Protein AF-A0A5J6Q5U4-F1 (afdb_monomer_lite)

Foldseek 3Di:
DDDPPDPPVDPDDDDDDDCLDQLVQPLDPPADQFDKRKGEDPFFDADPCLVVVQVVLVVVDVAKEAQAWFFFDDDPLDTDQPVPTHQAADASDWALRTFHDRHRMIIDGNNLFAPCLNVSVLCCVLQSHCNSVSRSVRSLVVVGTYGHHDRGPVPGTDGHDDCVPDCDCCNPAVVVRNVVSSQVSVQVVCCVPPVDGSSRSRVD

Radius of gyration: 17.23 Å; chains: 1; bounding box: 42×57×42 Å

pLDDT: mean 87.23, std 14.87, range [32.75, 98.56]

Structure (mmCIF, N/CA/C/O backbone):
data_AF-A0A5J6Q5U4-F1
#
_entry.id   AF-A0A5J6Q5U4-F1
#
loop_
_atom_site.group_PDB
_atom_site.id
_atom_site.type_symbol
_atom_site.label_atom_id
_atom_site.label_alt_id
_atom_site.label_comp_id
_atom_site.label_asym_id
_atom_site.label_entity_id
_atom_site.label_seq_id
_atom_site.pdbx_PDB_ins_code
_atom_site.Cartn_x
_atom_site.Cartn_y
_atom_site.Cartn_z
_atom_site.occupancy
_atom_site.B_iso_or_equiv
_atom_site.auth_seq_id
_atom_site.auth_comp_id
_atom_site.auth_asym_id
_atom_site.auth_atom_id
_atom_site.pdbx_PDB_model_num
ATOM 1 N N . MET A 1 1 ? -11.361 34.078 -25.922 1.00 39.00 1 MET A N 1
ATOM 2 C CA . MET A 1 1 ? -10.947 32.884 -25.158 1.00 39.00 1 MET A CA 1
ATOM 3 C C . MET A 1 1 ? -10.861 33.312 -23.710 1.00 39.00 1 MET A C 1
ATOM 5 O O . MET A 1 1 ? -9.872 33.913 -23.319 1.00 39.00 1 MET A O 1
ATOM 9 N N . GLU A 1 2 ? -11.952 33.141 -22.972 1.00 32.75 2 GLU A N 1
ATOM 10 C CA . GLU A 1 2 ? -12.006 33.478 -21.551 1.00 32.75 2 GLU A CA 1
ATOM 11 C C . GLU A 1 2 ? -11.199 32.443 -20.769 1.00 32.75 2 GLU A C 1
ATOM 13 O O . GLU A 1 2 ? -11.500 31.250 -20.792 1.00 32.75 2 GLU A O 1
ATOM 18 N N . SER A 1 3 ? -10.138 32.900 -20.107 1.00 41.28 3 SER A N 1
ATOM 19 C CA . SER A 1 3 ? -9.459 32.114 -19.088 1.00 41.28 3 SER A CA 1
ATOM 20 C C . SER A 1 3 ? -10.360 32.072 -17.859 1.00 41.28 3 SER A C 1
ATOM 22 O O . SER A 1 3 ? -10.465 33.059 -17.132 1.00 41.28 3 SER A O 1
ATOM 24 N N . SER A 1 4 ? -11.021 30.944 -17.614 1.00 41.00 4 SER A N 1
ATOM 25 C CA . SER A 1 4 ? -11.689 30.723 -16.336 1.00 41.00 4 SER A CA 1
ATOM 26 C C . SER A 1 4 ? -10.618 30.534 -15.257 1.00 41.00 4 SER A C 1
ATOM 28 O O . SER A 1 4 ? -10.026 29.456 -15.144 1.00 41.00 4 SER A O 1
ATOM 30 N N . SER A 1 5 ? -10.349 31.576 -14.471 1.00 43.19 5 SER A N 1
ATOM 31 C CA . SER A 1 5 ? -9.696 31.424 -13.175 1.00 43.19 5 SER A CA 1
ATOM 32 C C . SER A 1 5 ? -10.647 30.631 -12.284 1.00 43.19 5 SER A C 1
ATOM 34 O O . SER A 1 5 ? -11.693 31.133 -11.874 1.00 43.19 5 SER A O 1
ATOM 36 N N . ARG A 1 6 ? -10.332 29.361 -12.035 1.00 44.97 6 ARG A N 1
ATOM 37 C CA . ARG A 1 6 ? -11.017 28.608 -10.987 1.00 44.97 6 ARG A CA 1
ATOM 38 C C . ARG A 1 6 ? -10.475 29.116 -9.654 1.00 44.97 6 ARG A C 1
ATOM 40 O O . ARG A 1 6 ? -9.331 28.827 -9.314 1.00 44.97 6 ARG A O 1
ATOM 47 N N . ASP A 1 7 ? -11.282 29.910 -8.959 1.00 42.31 7 ASP A N 1
ATOM 48 C CA . ASP A 1 7 ? -11.074 30.245 -7.552 1.00 42.31 7 ASP A CA 1
ATOM 49 C C . ASP A 1 7 ? -11.136 28.944 -6.746 1.00 42.31 7 ASP A C 1
ATOM 51 O O . ASP A 1 7 ? -12.208 28.395 -6.497 1.00 42.31 7 ASP A O 1
ATOM 55 N N . TYR A 1 8 ? -9.971 28.417 -6.376 1.00 55.38 8 TYR A N 1
ATOM 56 C CA . TYR A 1 8 ? -9.857 27.386 -5.353 1.00 55.38 8 TYR A CA 1
ATOM 57 C C . TYR A 1 8 ? -9.452 28.100 -4.059 1.00 55.38 8 TYR A C 1
ATOM 59 O O . TYR A 1 8 ? -8.281 28.456 -3.921 1.00 55.38 8 TYR A O 1
ATOM 67 N N . PRO A 1 9 ? -10.378 28.352 -3.115 1.00 53.97 9 PRO A N 1
ATOM 68 C CA . PRO A 1 9 ? -10.112 29.179 -1.933 1.00 53.97 9 PRO A CA 1
ATOM 69 C C . PRO A 1 9 ? -9.084 28.604 -0.938 1.00 53.97 9 PRO A C 1
ATOM 71 O O . PRO A 1 9 ? -8.805 29.242 0.071 1.00 53.97 9 PRO A O 1
ATOM 74 N N . PHE A 1 10 ? -8.458 27.459 -1.231 1.00 56.78 10 PHE A N 1
ATOM 75 C CA . PHE A 1 10 ? -7.320 26.913 -0.489 1.00 56.78 10 PHE A CA 1
ATOM 76 C C . PHE A 1 10 ? -6.388 26.180 -1.464 1.00 56.78 10 PHE A C 1
ATOM 78 O O . PHE A 1 10 ? -6.649 25.038 -1.828 1.00 56.78 10 PHE A O 1
ATOM 85 N N . THR A 1 11 ? -5.319 26.818 -1.948 1.00 72.38 11 THR A N 1
ATOM 86 C CA . THR A 1 11 ? -4.413 26.167 -2.920 1.00 72.38 11 THR A CA 1
ATOM 87 C C . THR A 1 11 ? -3.277 25.388 -2.266 1.00 72.38 11 THR A C 1
ATOM 89 O O . THR A 1 11 ? -2.677 24.535 -2.916 1.00 72.38 11 THR A O 1
ATOM 92 N N . PHE A 1 12 ? -2.979 25.653 -0.992 1.00 78.50 12 PHE A N 1
ATOM 93 C CA . PHE A 1 12 ? -1.910 24.983 -0.263 1.00 78.50 12 PHE A CA 1
ATOM 94 C C . PHE A 1 12 ? -2.046 25.217 1.245 1.00 78.50 12 PHE A C 1
ATOM 96 O O . PHE A 1 12 ? -2.139 26.360 1.691 1.00 78.50 12 PHE A O 1
ATOM 103 N N . GLN A 1 13 ? -2.020 24.142 2.030 1.00 82.94 13 GLN A N 1
ATOM 104 C CA . GLN A 1 13 ? -1.980 24.194 3.490 1.00 82.94 13 GLN A CA 1
ATOM 105 C C . GLN A 1 13 ? -0.828 23.326 3.989 1.00 82.94 13 GLN A C 1
ATOM 107 O O . GLN A 1 13 ? -0.563 22.254 3.448 1.00 82.94 13 GLN A O 1
ATOM 112 N N . VAL A 1 14 ? -0.158 23.786 5.044 1.00 84.75 14 VAL A N 1
ATOM 113 C CA . VAL A 1 14 ? 0.854 23.009 5.758 1.00 84.75 14 VAL A CA 1
ATOM 114 C C . VAL A 1 14 ? 0.312 22.681 7.139 1.00 84.75 14 VAL A C 1
ATOM 116 O O . VAL A 1 14 ? -0.007 23.586 7.910 1.00 84.75 14 VAL A O 1
ATOM 119 N N . SER A 1 15 ? 0.244 21.391 7.452 1.00 84.00 15 SER A N 1
ATOM 120 C CA . SER A 1 15 ? -0.094 20.894 8.784 1.00 84.00 15 SER A CA 1
ATOM 121 C C . SER A 1 15 ? 1.120 20.192 9.378 1.00 84.00 15 SER A C 1
ATOM 123 O O . SER A 1 15 ? 1.660 19.257 8.788 1.00 84.00 15 SER A O 1
ATOM 125 N N . TYR A 1 16 ? 1.558 20.652 10.547 1.00 87.94 16 TYR A N 1
ATOM 126 C CA . TYR A 1 16 ? 2.640 20.017 11.293 1.00 87.94 16 TYR A CA 1
ATOM 127 C C . TYR A 1 16 ? 2.103 18.824 12.077 1.00 87.94 16 TYR A C 1
ATOM 129 O O . TYR A 1 16 ? 1.035 18.897 12.682 1.00 87.94 16 TYR A O 1
ATOM 137 N N . VAL A 1 17 ? 2.861 17.735 12.069 1.00 88.12 17 VAL A N 1
ATOM 138 C CA . VAL A 1 17 ? 2.498 16.465 12.700 1.00 88.12 17 VAL A CA 1
ATOM 139 C C . VAL A 1 17 ? 3.727 15.851 13.357 1.00 88.12 17 VAL A C 1
ATOM 141 O O . VAL A 1 17 ? 4.861 16.133 12.953 1.00 88.12 17 VAL A O 1
ATOM 144 N N . ASP A 1 18 ? 3.507 14.989 14.346 1.00 90.06 18 ASP A N 1
ATOM 145 C CA . ASP A 1 18 ? 4.589 14.235 14.970 1.00 90.06 18 ASP A CA 1
ATOM 146 C C . ASP A 1 18 ? 5.316 13.352 13.949 1.00 90.06 18 ASP A C 1
ATOM 148 O O . ASP A 1 18 ? 4.741 12.843 12.979 1.00 90.06 18 ASP A O 1
ATOM 152 N N . ASN A 1 19 ? 6.611 13.128 14.178 1.00 90.56 19 ASN A N 1
ATOM 153 C CA . ASN A 1 19 ? 7.402 12.278 13.300 1.00 90.56 19 ASN A CA 1
ATOM 154 C C . ASN A 1 19 ? 7.104 10.790 13.541 1.00 90.56 19 ASN A C 1
ATOM 156 O O . ASN A 1 19 ? 7.810 10.103 14.276 1.00 90.56 19 ASN A O 1
ATOM 160 N N . ILE A 1 20 ? 6.086 10.290 12.849 1.00 91.62 20 ILE A N 1
ATOM 161 C CA . ILE A 1 20 ? 5.678 8.878 12.826 1.00 91.62 20 ILE A CA 1
ATOM 162 C C . ILE A 1 20 ? 6.220 8.127 11.596 1.00 91.62 20 ILE A C 1
ATOM 164 O O . ILE A 1 20 ? 5.637 7.150 11.126 1.00 91.62 20 ILE A O 1
ATOM 168 N N . GLY A 1 21 ? 7.335 8.601 11.031 1.00 91.12 21 GLY A N 1
ATOM 169 C CA . GLY A 1 21 ? 7.919 8.023 9.822 1.00 91.12 21 GLY A CA 1
ATOM 170 C C . GLY A 1 21 ? 7.030 8.242 8.591 1.00 91.12 21 GLY A C 1
ATOM 171 O O . GLY A 1 21 ? 6.476 9.335 8.441 1.00 91.12 21 GLY A O 1
ATOM 172 N N . PRO A 1 22 ? 6.900 7.254 7.686 1.00 92.31 22 PRO A N 1
ATOM 173 C CA . PRO A 1 22 ? 6.143 7.429 6.449 1.00 92.31 22 PRO A CA 1
ATOM 174 C C . PRO A 1 22 ? 4.627 7.500 6.677 1.00 92.31 22 PRO A C 1
ATOM 176 O O . PRO A 1 22 ? 3.904 7.974 5.808 1.00 92.31 22 PRO A O 1
ATOM 179 N N . HIS A 1 23 ? 4.136 7.132 7.866 1.00 93.75 23 HIS A N 1
ATOM 180 C CA . HIS A 1 23 ? 2.708 7.198 8.164 1.00 93.75 23 HIS A CA 1
ATOM 181 C C . HIS A 1 23 ? 2.142 8.624 8.138 1.00 93.75 23 HIS A C 1
ATOM 183 O O . HIS A 1 23 ? 0.947 8.801 7.940 1.00 93.75 23 HIS A O 1
ATOM 189 N N . ARG A 1 24 ? 2.991 9.658 8.211 1.00 91.94 24 ARG A N 1
ATOM 190 C CA . ARG A 1 24 ? 2.572 11.063 8.078 1.00 91.94 24 ARG A CA 1
ATOM 191 C C . ARG A 1 24 ? 1.916 11.407 6.734 1.00 91.94 24 ARG A C 1
ATOM 193 O O . ARG A 1 24 ? 1.259 12.434 6.641 1.00 91.94 24 ARG A O 1
ATOM 200 N N . LYS A 1 25 ? 2.093 10.569 5.703 1.00 90.94 25 LYS A N 1
ATOM 201 C CA . LYS A 1 25 ? 1.560 10.813 4.353 1.00 90.94 25 LYS A CA 1
ATOM 202 C C . LYS A 1 25 ? 0.035 10.786 4.275 1.00 90.94 25 LYS A C 1
ATOM 204 O O . LYS A 1 25 ? -0.513 11.287 3.301 1.00 90.94 25 LYS A O 1
ATOM 209 N N . TYR A 1 26 ? -0.638 10.174 5.249 1.00 90.25 26 TYR A N 1
ATOM 210 C CA . TYR A 1 26 ? -2.074 9.920 5.155 1.00 90.25 26 TYR A CA 1
ATOM 211 C C . TYR A 1 26 ? -2.886 10.342 6.389 1.00 90.25 26 TYR A C 1
ATOM 213 O O . TYR A 1 26 ? -4.104 10.301 6.323 1.00 90.25 26 TYR A O 1
ATOM 221 N N . ILE A 1 27 ? -2.266 10.814 7.479 1.00 84.50 27 ILE A N 1
ATOM 222 C CA . ILE A 1 27 ? -2.934 11.173 8.758 1.00 84.50 27 ILE A CA 1
ATOM 223 C C . ILE A 1 27 ? -3.776 12.464 8.748 1.00 84.50 27 ILE A C 1
ATOM 225 O O . ILE A 1 27 ? -4.003 13.069 9.796 1.00 84.50 27 ILE A O 1
ATOM 229 N N . TYR A 1 28 ? -4.225 12.921 7.584 1.00 78.31 28 TYR A N 1
ATOM 230 C CA . TYR A 1 28 ? -5.094 14.088 7.492 1.00 78.31 28 TYR A CA 1
ATOM 231 C C . TYR A 1 28 ? -6.547 13.673 7.772 1.00 78.31 28 TYR A C 1
ATOM 233 O O . TYR A 1 28 ? -7.136 12.911 7.009 1.00 78.31 28 TYR A O 1
ATOM 241 N N . ASN A 1 29 ? -7.108 14.142 8.892 1.00 64.94 29 ASN A N 1
ATOM 242 C CA . ASN A 1 29 ? -8.398 13.671 9.416 1.00 64.94 29 ASN A CA 1
ATOM 243 C C . ASN A 1 29 ? -9.628 14.416 8.873 1.00 64.94 29 ASN A C 1
ATOM 245 O O . ASN A 1 29 ? -10.743 13.959 9.111 1.00 64.94 29 ASN A O 1
ATOM 249 N N . ASP A 1 30 ? -9.450 15.502 8.118 1.00 75.81 30 ASP A N 1
ATOM 250 C CA . ASP A 1 30 ? -10.565 16.299 7.580 1.00 75.81 30 ASP A CA 1
ATOM 251 C C . ASP A 1 30 ? -11.037 15.807 6.194 1.00 75.81 30 ASP A C 1
ATOM 253 O O . ASP A 1 30 ? -11.611 16.567 5.419 1.00 75.81 30 ASP A O 1
ATOM 257 N N . LEU A 1 31 ? -10.791 14.530 5.867 1.00 79.62 31 LEU A N 1
ATOM 258 C CA . LEU A 1 31 ? -11.232 13.908 4.614 1.00 79.62 31 LEU A CA 1
ATOM 259 C C . LEU A 1 31 ? -12.677 13.409 4.719 1.00 79.62 31 LEU A C 1
ATOM 261 O O . LEU A 1 31 ? -13.004 12.565 5.561 1.00 79.62 31 LEU A O 1
ATOM 265 N N . GLY A 1 32 ? -13.522 13.863 3.799 1.00 85.94 32 GLY A N 1
ATOM 266 C CA . GLY A 1 32 ? -14.815 13.257 3.518 1.00 85.94 32 GLY A CA 1
ATOM 267 C C . GLY A 1 32 ? -14.679 11.831 2.961 1.00 85.94 32 GLY A C 1
ATOM 268 O O . GLY A 1 32 ? -13.608 11.425 2.505 1.00 85.94 32 GLY A O 1
ATOM 269 N N . PRO A 1 33 ? -15.763 11.034 2.975 1.00 83.25 33 PRO A N 1
ATOM 270 C CA . PRO A 1 33 ? -15.732 9.631 2.549 1.00 83.25 33 PRO A CA 1
ATOM 271 C C . PRO A 1 33 ? -15.297 9.438 1.087 1.00 83.25 33 PRO A C 1
ATOM 273 O O . PRO A 1 33 ? -14.630 8.446 0.782 1.00 83.25 33 PRO A O 1
ATOM 276 N N . ASP A 1 34 ? -15.625 10.391 0.213 1.00 84.56 34 ASP A N 1
ATOM 277 C CA . ASP A 1 34 ? -15.353 10.321 -1.228 1.00 84.56 34 ASP A CA 1
ATOM 278 C C . ASP A 1 34 ? -14.136 11.142 -1.669 1.00 84.56 34 ASP A C 1
ATOM 280 O O . ASP A 1 34 ? -13.770 11.102 -2.851 1.00 84.56 34 ASP A O 1
ATOM 284 N N . ASP A 1 35 ? -13.488 11.837 -0.730 1.00 89.62 35 ASP A N 1
ATOM 285 C CA . ASP A 1 35 ? -12.281 12.607 -1.009 1.00 89.62 35 ASP A CA 1
ATOM 286 C C . ASP A 1 35 ? -11.146 11.679 -1.442 1.00 89.62 35 ASP A C 1
ATOM 288 O O . ASP A 1 35 ? -10.931 10.595 -0.883 1.00 89.62 35 ASP A O 1
ATOM 292 N N . ILE A 1 36 ? -10.411 12.125 -2.461 1.00 91.31 36 ILE A N 1
ATOM 293 C CA . ILE A 1 36 ? -9.266 11.404 -3.006 1.00 91.31 36 ILE A CA 1
ATOM 294 C C . ILE A 1 36 ? -8.019 11.832 -2.234 1.00 91.31 36 ILE A C 1
ATOM 296 O O . ILE A 1 36 ? -7.540 12.958 -2.360 1.00 91.31 36 ILE A O 1
ATOM 300 N N . LEU A 1 37 ? -7.461 10.898 -1.475 1.00 92.56 37 LEU A N 1
ATOM 301 C CA . LEU A 1 37 ? -6.152 11.019 -0.856 1.00 92.56 37 LEU A CA 1
ATOM 302 C C . LEU A 1 37 ? -5.091 10.482 -1.817 1.00 92.56 37 LEU A C 1
ATOM 304 O O . LEU A 1 37 ? -5.099 9.295 -2.133 1.00 92.56 37 LEU A O 1
ATOM 308 N N . ILE A 1 38 ? -4.146 11.329 -2.226 1.00 94.38 38 ILE A N 1
ATOM 309 C CA . ILE A 1 38 ? -2.976 10.921 -3.014 1.00 94.38 38 ILE A CA 1
ATOM 310 C C . ILE A 1 38 ? -1.733 11.041 -2.134 1.00 94.38 38 ILE A C 1
ATOM 312 O O . ILE A 1 38 ? -1.366 12.140 -1.721 1.00 94.38 38 ILE A O 1
ATOM 316 N N . THR A 1 39 ? -1.066 9.923 -1.857 1.00 94.19 39 THR A N 1
ATOM 317 C CA . THR A 1 39 ? 0.227 9.934 -1.159 1.00 94.19 39 THR A CA 1
ATOM 318 C C . THR A 1 39 ? 1.345 10.234 -2.150 1.00 94.19 39 THR A C 1
ATOM 320 O O . THR A 1 39 ? 1.348 9.654 -3.233 1.00 94.19 39 THR A O 1
ATOM 323 N N . VAL A 1 40 ? 2.310 11.075 -1.773 1.00 92.19 40 VAL A N 1
ATOM 324 C CA . VAL A 1 40 ? 3.510 11.396 -2.567 1.00 92.19 40 VAL A CA 1
ATOM 325 C C . VAL A 1 40 ? 4.752 11.464 -1.676 1.00 92.19 40 VAL A C 1
ATOM 327 O O . VAL A 1 40 ? 4.636 11.661 -0.463 1.00 92.19 40 VAL A O 1
ATOM 330 N N . ASP A 1 41 ? 5.927 11.325 -2.285 1.00 89.69 41 ASP A N 1
ATOM 331 C CA . ASP A 1 41 ? 7.236 11.433 -1.633 1.00 89.69 41 ASP A CA 1
ATOM 332 C C . ASP A 1 41 ? 7.888 12.801 -1.889 1.00 89.69 41 ASP A C 1
ATOM 334 O O . ASP A 1 41 ? 7.699 13.411 -2.942 1.00 89.69 41 ASP A O 1
ATOM 338 N N . ASP A 1 42 ? 8.677 13.287 -0.927 1.00 87.94 42 ASP A N 1
ATOM 339 C CA . ASP A 1 42 ? 9.392 14.570 -0.993 1.00 87.94 42 ASP A CA 1
ATOM 340 C C . ASP A 1 42 ? 10.693 14.513 -1.814 1.00 87.94 42 ASP A C 1
ATOM 342 O O . ASP A 1 42 ? 11.321 15.540 -2.069 1.00 87.94 42 ASP A O 1
ATOM 346 N N . ASP A 1 43 ? 11.094 13.320 -2.247 1.00 87.88 43 ASP A N 1
ATOM 347 C CA . ASP A 1 43 ? 12.306 13.049 -3.019 1.00 87.88 43 ASP A CA 1
ATOM 348 C C . ASP A 1 43 ? 12.017 12.435 -4.398 1.00 87.88 43 ASP A C 1
ATOM 350 O O . ASP A 1 43 ? 12.895 11.832 -5.010 1.00 87.88 43 ASP A O 1
ATOM 354 N N . THR A 1 44 ? 10.806 12.618 -4.928 1.00 89.56 44 THR A N 1
ATOM 355 C CA . THR A 1 44 ? 10.416 12.115 -6.252 1.00 89.56 44 THR A CA 1
ATOM 356 C C . THR A 1 44 ? 10.015 13.259 -7.187 1.00 89.56 44 THR A C 1
ATOM 358 O O . THR A 1 44 ? 9.202 14.116 -6.848 1.00 89.56 44 THR A O 1
ATOM 361 N N . LEU A 1 45 ? 10.583 13.284 -8.397 1.00 90.88 45 LEU A N 1
ATOM 362 C CA . LEU A 1 45 ? 10.224 14.224 -9.458 1.00 90.88 45 LEU A CA 1
ATOM 363 C C . LEU A 1 45 ? 9.024 13.690 -10.240 1.00 90.88 45 LEU A C 1
ATOM 365 O O . LEU A 1 45 ? 9.162 12.885 -11.163 1.00 90.88 45 LEU A O 1
ATOM 369 N N . TYR A 1 46 ? 7.842 14.179 -9.889 1.00 91.88 46 TYR A N 1
ATOM 370 C CA . TYR A 1 46 ? 6.599 13.772 -10.530 1.00 91.88 46 TYR A CA 1
ATOM 371 C C . TYR A 1 46 ? 6.438 14.392 -11.932 1.00 91.88 46 TYR A C 1
ATOM 373 O O . TYR A 1 46 ? 6.642 15.600 -12.104 1.00 91.88 46 TYR A O 1
ATOM 381 N N . PRO A 1 47 ? 6.023 13.608 -12.949 1.00 91.31 47 PRO A N 1
ATOM 382 C CA . PRO A 1 47 ? 5.655 14.139 -14.258 1.00 91.31 47 PRO A CA 1
ATOM 383 C C . PRO A 1 47 ? 4.533 15.178 -14.166 1.00 91.31 47 PRO A C 1
ATOM 385 O O . PRO A 1 47 ? 3.631 15.064 -13.339 1.00 91.31 47 PRO A O 1
ATOM 388 N N . ARG A 1 48 ? 4.517 16.158 -15.079 1.00 91.88 48 ARG A N 1
ATOM 389 C CA . ARG A 1 48 ? 3.497 17.229 -15.098 1.00 91.88 48 ARG A CA 1
ATOM 390 C C . ARG A 1 48 ? 2.056 16.700 -15.159 1.00 91.88 48 ARG A C 1
ATOM 392 O O . ARG A 1 48 ? 1.151 17.351 -14.653 1.00 91.88 48 ARG A O 1
ATOM 399 N N . ASN A 1 49 ? 1.848 15.540 -15.776 1.00 91.75 49 ASN A N 1
ATOM 400 C CA . ASN A 1 49 ? 0.551 14.876 -15.907 1.00 91.75 49 ASN A CA 1
ATOM 401 C C . ASN A 1 49 ? 0.287 13.810 -14.825 1.00 91.75 49 ASN A C 1
ATOM 403 O O . ASN A 1 49 ? -0.658 13.043 -14.964 1.00 91.75 49 ASN A O 1
ATOM 407 N N . PHE A 1 50 ? 1.101 13.724 -13.767 1.00 93.56 50 PHE A N 1
ATOM 408 C CA . PHE A 1 50 ? 0.926 12.741 -12.691 1.00 93.56 50 PHE A CA 1
ATOM 409 C C . PHE A 1 50 ? -0.474 12.808 -12.066 1.00 93.56 50 PHE A C 1
ATOM 411 O O . PHE A 1 50 ? -1.200 11.815 -12.075 1.00 93.56 50 PHE A O 1
ATOM 418 N N . ILE A 1 51 ? -0.867 13.992 -11.583 1.00 93.19 51 ILE A N 1
ATOM 419 C CA . ILE A 1 51 ? -2.151 14.185 -10.900 1.00 93.19 51 ILE A CA 1
ATOM 420 C C . ILE A 1 51 ? -3.328 13.921 -11.844 1.00 93.19 51 ILE A C 1
ATOM 422 O O . ILE A 1 51 ? -4.282 13.263 -11.446 1.00 93.19 51 ILE A O 1
ATOM 426 N N . SER A 1 52 ? -3.267 14.377 -13.101 1.00 94.19 52 SER A N 1
ATOM 427 C CA . SER A 1 52 ? -4.360 14.123 -14.048 1.00 94.19 52 SER A CA 1
ATOM 428 C C . SER A 1 52 ? -4.504 12.630 -14.344 1.00 94.19 52 SER A C 1
ATOM 430 O O . SER A 1 52 ? -5.603 12.106 -14.231 1.00 94.19 52 SER A O 1
ATOM 432 N N . ARG A 1 53 ? -3.396 11.920 -14.602 1.00 93.44 53 ARG A N 1
ATOM 433 C CA . ARG A 1 53 ? -3.411 10.475 -14.890 1.00 93.44 53 ARG A CA 1
ATOM 434 C C . ARG A 1 53 ? -3.978 9.650 -13.737 1.00 93.44 53 ARG A C 1
ATOM 436 O O . ARG A 1 53 ? -4.795 8.758 -13.963 1.00 93.44 53 ARG A O 1
ATOM 443 N N . ILE A 1 54 ? -3.530 9.921 -12.509 1.00 94.06 54 ILE A N 1
ATOM 444 C CA . ILE A 1 54 ? -3.978 9.141 -11.352 1.00 94.06 54 ILE A CA 1
ATOM 445 C C . ILE A 1 54 ? -5.451 9.428 -11.028 1.00 94.06 54 ILE A C 1
ATOM 447 O O . ILE A 1 54 ? -6.191 8.497 -10.715 1.00 94.06 54 ILE A O 1
ATOM 451 N N . ILE A 1 55 ? -5.905 10.679 -11.180 1.00 93.81 55 ILE A N 1
ATOM 452 C CA . ILE A 1 55 ? -7.315 11.052 -11.000 1.00 93.81 55 ILE A CA 1
ATOM 453 C C . ILE A 1 55 ? -8.190 10.422 -12.083 1.00 93.81 55 ILE A C 1
ATOM 455 O O . ILE A 1 55 ? -9.188 9.805 -11.737 1.00 93.81 55 ILE A O 1
ATOM 459 N N . GLU A 1 56 ? -7.821 10.525 -13.362 1.00 94.06 56 GLU A N 1
ATOM 460 C CA . GLU A 1 56 ? -8.563 9.916 -14.479 1.00 94.06 56 GLU A CA 1
ATOM 461 C C . GLU A 1 56 ? -8.795 8.419 -14.233 1.00 94.06 56 GLU A C 1
ATOM 463 O O . GLU A 1 56 ? -9.928 7.952 -14.292 1.00 94.06 56 GLU A O 1
ATOM 468 N N . THR A 1 57 ? -7.749 7.697 -13.822 1.00 93.12 57 THR A N 1
ATOM 469 C CA . THR A 1 57 ? -7.845 6.264 -13.499 1.00 93.12 57 THR A CA 1
ATOM 470 C C . THR A 1 57 ? -8.717 6.006 -12.257 1.00 93.12 57 THR A C 1
ATOM 472 O O . THR A 1 57 ? -9.478 5.045 -12.217 1.00 93.12 57 THR A O 1
ATOM 475 N N . THR A 1 58 ? -8.657 6.876 -11.242 1.00 94.50 58 THR A N 1
ATOM 476 C CA . THR A 1 58 ? -9.493 6.776 -10.020 1.00 94.50 58 THR A CA 1
ATOM 477 C C . THR A 1 58 ? -10.975 7.066 -10.296 1.00 94.50 58 THR A C 1
ATOM 479 O O . THR A 1 58 ? -11.848 6.683 -9.518 1.00 94.50 58 THR A O 1
ATOM 482 N N . LEU A 1 59 ? -11.277 7.781 -11.381 1.00 92.88 59 LEU A N 1
ATOM 483 C CA . LEU A 1 59 ? -12.644 8.017 -11.848 1.00 92.88 59 LEU A CA 1
ATOM 484 C C . LEU A 1 59 ? -13.147 6.893 -12.763 1.00 92.88 59 LEU A C 1
ATOM 486 O O . LEU A 1 59 ? -14.354 6.721 -12.889 1.00 92.88 59 LEU A O 1
ATOM 490 N N . GLU A 1 60 ? -12.241 6.140 -13.387 1.00 94.31 60 GLU A N 1
ATOM 491 C CA . GLU A 1 60 ? -12.570 4.987 -14.228 1.00 94.31 60 GLU A CA 1
ATOM 492 C C . GLU A 1 60 ? -12.833 3.715 -13.407 1.00 94.31 60 GLU A C 1
ATOM 494 O O . GLU A 1 60 ? -13.715 2.930 -13.755 1.00 94.31 60 GLU A O 1
ATOM 499 N N . PHE A 1 61 ? -12.099 3.517 -12.307 1.00 93.50 61 PHE A N 1
ATOM 500 C CA . PHE A 1 61 ? -12.185 2.309 -11.486 1.00 93.50 61 PHE A CA 1
ATOM 501 C C . PHE A 1 61 ? -12.529 2.613 -10.027 1.00 93.50 61 PHE A C 1
ATOM 503 O O . PHE A 1 61 ? -11.842 3.394 -9.369 1.00 93.50 61 PHE A O 1
ATOM 510 N N . ASP A 1 62 ? -13.498 1.878 -9.474 1.00 94.44 62 ASP A N 1
ATOM 511 C CA . ASP A 1 62 ? -13.831 1.893 -8.044 1.00 94.44 62 ASP A CA 1
ATOM 512 C C . ASP A 1 62 ? -12.816 1.086 -7.212 1.00 94.44 62 ASP A C 1
ATOM 514 O O . ASP A 1 62 ? -13.121 0.041 -6.631 1.00 94.44 62 ASP A O 1
ATOM 518 N N . CYS A 1 63 ? -11.555 1.520 -7.212 1.00 97.50 63 CYS A N 1
ATOM 519 C CA . CYS A 1 63 ? -10.468 0.819 -6.538 1.00 97.50 63 CYS A CA 1
ATOM 520 C C . CYS A 1 63 ? -9.329 1.749 -6.098 1.00 97.50 63 CYS A C 1
ATOM 522 O O . CYS A 1 63 ? -9.306 2.937 -6.414 1.00 97.50 63 CYS A O 1
ATOM 524 N N . VAL A 1 64 ? -8.353 1.204 -5.367 1.00 98.06 64 VAL A N 1
ATOM 525 C CA . VAL A 1 64 ? -7.089 1.910 -5.102 1.00 98.06 64 VAL A CA 1
ATOM 526 C C . VAL A 1 64 ? -6.290 1.999 -6.400 1.00 98.06 64 VAL A C 1
ATOM 528 O O . VAL A 1 64 ? -6.123 0.990 -7.083 1.00 98.06 64 VAL A O 1
ATOM 531 N N . VAL A 1 65 ? -5.728 3.164 -6.713 1.00 97.81 65 VAL A N 1
ATOM 532 C CA . VAL A 1 65 ? -4.919 3.359 -7.925 1.00 97.81 65 VAL A CA 1
ATOM 533 C C . VAL A 1 65 ? -3.488 3.688 -7.540 1.00 97.81 65 VAL A C 1
ATOM 535 O O . VAL A 1 65 ? -3.235 4.677 -6.865 1.00 97.81 65 VAL A O 1
ATOM 538 N N . ALA A 1 66 ? -2.528 2.891 -7.993 1.00 96.94 66 ALA A N 1
ATOM 539 C CA . ALA A 1 66 ? -1.107 3.159 -7.797 1.00 96.94 66 ALA A CA 1
ATOM 540 C C . ALA A 1 66 ? -0.412 3.419 -9.133 1.00 96.94 66 ALA A C 1
ATOM 542 O O . ALA A 1 66 ? -0.697 2.748 -10.122 1.00 96.94 66 ALA A O 1
ATOM 543 N N . MET A 1 67 ? 0.561 4.331 -9.174 1.00 95.12 67 MET A N 1
ATOM 544 C CA . MET A 1 67 ? 1.351 4.515 -10.399 1.00 95.12 67 MET A CA 1
ATOM 545 C C . MET A 1 67 ? 2.242 3.308 -10.687 1.00 95.12 67 MET A C 1
ATOM 547 O O . MET A 1 67 ? 2.426 2.941 -11.841 1.00 95.12 67 MET A O 1
ATOM 551 N N . ARG A 1 68 ? 2.752 2.661 -9.639 1.00 92.56 68 ARG A N 1
ATOM 552 C CA . ARG A 1 68 ? 3.660 1.516 -9.715 1.00 92.56 68 ARG A CA 1
ATOM 553 C C . ARG A 1 68 ? 3.358 0.540 -8.592 1.00 92.56 68 ARG A C 1
ATOM 555 O O . ARG A 1 68 ? 3.009 0.944 -7.482 1.00 92.56 68 ARG A O 1
ATOM 562 N N . GLY A 1 69 ? 3.545 -0.747 -8.854 1.00 93.81 69 GLY A N 1
ATOM 563 C CA . GLY A 1 69 ? 3.308 -1.764 -7.845 1.00 93.81 69 GLY A CA 1
ATOM 564 C C . GLY A 1 69 ? 3.875 -3.133 -8.181 1.00 93.81 69 GLY A C 1
ATOM 565 O O . GLY A 1 69 ? 4.664 -3.302 -9.106 1.00 93.81 69 GLY A O 1
ATOM 566 N N . ARG A 1 70 ? 3.487 -4.113 -7.372 1.00 94.88 70 ARG A N 1
ATOM 567 C CA . ARG A 1 70 ? 3.861 -5.527 -7.487 1.00 94.88 70 ARG A CA 1
ATOM 568 C C . ARG A 1 70 ? 2.632 -6.400 -7.289 1.00 94.88 70 ARG A C 1
ATOM 570 O O . ARG A 1 70 ? 1.689 -5.978 -6.624 1.00 94.88 70 ARG A O 1
ATOM 577 N N . ALA A 1 71 ? 2.670 -7.633 -7.780 1.00 95.88 71 ALA A N 1
ATOM 578 C CA . ALA A 1 71 ? 1.654 -8.628 -7.464 1.00 95.88 71 ALA A CA 1
ATOM 579 C C . ALA A 1 71 ? 2.188 -9.605 -6.415 1.00 95.88 71 ALA A C 1
ATOM 581 O O . ALA A 1 71 ? 3.253 -10.199 -6.589 1.00 95.88 71 ALA A O 1
ATOM 582 N N . ILE A 1 72 ? 1.443 -9.793 -5.326 1.00 96.56 72 ILE A N 1
ATOM 583 C CA . ILE A 1 72 ? 1.782 -10.770 -4.286 1.00 96.56 72 ILE A CA 1
ATOM 584 C C . ILE A 1 72 ? 1.848 -12.151 -4.928 1.00 96.56 72 ILE A C 1
ATOM 586 O O . ILE A 1 72 ? 0.854 -12.604 -5.494 1.00 96.56 72 ILE A O 1
ATOM 590 N N . SER A 1 73 ? 2.987 -12.833 -4.822 1.00 96.44 73 SER A N 1
ATOM 591 C CA . SER A 1 73 ? 3.161 -14.206 -5.313 1.00 96.44 73 SER A CA 1
ATOM 592 C C . SER A 1 73 ? 2.846 -15.220 -4.214 1.00 96.44 73 SER A C 1
ATOM 594 O O . SER A 1 73 ? 3.209 -15.011 -3.057 1.00 96.44 73 SER A O 1
ATOM 596 N N . ILE A 1 74 ? 2.188 -16.319 -4.583 1.00 95.06 74 ILE A N 1
ATOM 597 C CA . ILE A 1 74 ? 1.734 -17.375 -3.670 1.00 95.06 74 ILE A CA 1
ATOM 598 C C . ILE A 1 74 ? 2.305 -18.712 -4.152 1.00 95.06 74 ILE A C 1
ATOM 600 O O . ILE A 1 74 ? 2.339 -18.954 -5.357 1.00 95.06 74 ILE A O 1
ATOM 604 N N . ASP A 1 75 ? 2.724 -19.559 -3.216 1.00 93.88 75 ASP A N 1
ATOM 605 C CA . ASP A 1 75 ? 3.138 -20.946 -3.440 1.00 93.88 75 ASP A CA 1
ATOM 606 C C . ASP A 1 75 ? 2.506 -21.836 -2.362 1.00 93.88 75 ASP A C 1
ATOM 608 O O . ASP A 1 75 ? 2.688 -21.562 -1.181 1.00 93.88 75 ASP A O 1
ATOM 612 N N . ASP A 1 76 ? 1.699 -22.821 -2.759 1.00 85.44 76 ASP A N 1
ATOM 613 C CA . ASP A 1 76 ? 0.949 -23.736 -1.875 1.00 85.44 76 ASP A CA 1
ATOM 614 C C . ASP A 1 76 ? 0.393 -23.081 -0.586 1.00 85.44 76 ASP A C 1
ATOM 616 O O . ASP A 1 76 ? 0.699 -23.461 0.543 1.00 85.44 76 ASP A O 1
ATOM 620 N N . LYS A 1 77 ? -0.419 -22.028 -0.768 1.00 87.88 77 LYS A N 1
ATOM 621 C CA . LYS A 1 77 ? -1.051 -21.202 0.288 1.00 87.88 77 LYS A CA 1
ATOM 622 C C . LYS A 1 77 ? -0.118 -20.315 1.118 1.00 87.88 77 LYS A C 1
ATOM 624 O O . LYS A 1 77 ? -0.570 -19.636 2.037 1.00 87.88 77 LYS A O 1
ATOM 629 N N . MET A 1 78 ? 1.161 -20.262 0.779 1.00 91.12 78 MET A N 1
ATOM 630 C CA . MET A 1 78 ? 2.135 -19.392 1.423 1.00 91.12 78 MET A CA 1
ATOM 631 C C . MET A 1 78 ? 2.403 -18.165 0.562 1.00 91.12 78 MET A C 1
ATOM 633 O O . MET A 1 78 ? 2.704 -18.266 -0.628 1.00 91.12 78 MET A O 1
ATOM 637 N N . ILE A 1 79 ? 2.344 -16.983 1.173 1.00 95.75 79 ILE A N 1
ATOM 638 C CA . ILE A 1 79 ? 2.819 -15.759 0.529 1.00 95.75 79 ILE A CA 1
ATOM 639 C C . ILE A 1 79 ? 4.340 -15.839 0.420 1.00 95.75 79 ILE A C 1
ATOM 641 O O . ILE A 1 79 ? 5.050 -16.002 1.416 1.00 95.75 79 ILE A O 1
ATOM 645 N N . LEU A 1 80 ? 4.848 -15.724 -0.805 1.00 96.62 80 LEU A N 1
ATOM 646 C CA . LEU A 1 80 ? 6.280 -15.720 -1.052 1.00 96.62 80 LEU A CA 1
ATOM 647 C C . LEU A 1 80 ? 6.925 -14.438 -0.501 1.00 96.62 80 LEU A C 1
ATOM 649 O O . LEU A 1 80 ? 6.264 -13.399 -0.429 1.00 96.62 80 LEU A O 1
ATOM 653 N N . PRO A 1 81 ? 8.234 -14.469 -0.180 1.00 95.25 81 PRO A N 1
ATOM 654 C CA . PRO A 1 81 ? 8.961 -13.278 0.241 1.00 95.25 81 PRO A CA 1
ATOM 655 C C . PRO A 1 81 ? 8.788 -12.116 -0.741 1.00 95.25 81 PRO A C 1
ATOM 657 O O . PRO A 1 81 ? 8.800 -12.337 -1.953 1.00 95.25 81 PRO A O 1
ATOM 660 N N . TYR A 1 82 ? 8.731 -10.883 -0.238 1.00 94.50 82 TYR A N 1
ATOM 661 C CA . TYR A 1 82 ? 8.462 -9.658 -1.002 1.00 94.50 82 TYR A CA 1
ATOM 662 C C . TYR A 1 82 ? 9.334 -9.530 -2.262 1.00 94.50 82 TYR A C 1
ATOM 664 O O . TYR A 1 82 ? 8.881 -9.129 -3.332 1.00 94.50 82 TYR A O 1
ATOM 672 N N . ARG A 1 83 ? 10.607 -9.942 -2.184 1.00 92.19 83 ARG A N 1
ATOM 673 C CA . ARG A 1 83 ? 11.539 -9.927 -3.330 1.00 92.19 83 ARG A CA 1
ATOM 674 C C . ARG A 1 83 ? 11.143 -10.851 -4.493 1.00 92.19 83 ARG A C 1
ATOM 676 O O . ARG A 1 83 ? 11.642 -10.653 -5.597 1.00 92.19 83 ARG A O 1
ATOM 683 N N . ARG A 1 84 ? 10.313 -11.867 -4.232 1.00 94.50 84 ARG A N 1
ATOM 684 C CA . ARG A 1 84 ? 9.785 -12.846 -5.201 1.00 94.50 84 ARG A CA 1
ATOM 685 C C . ARG A 1 84 ? 8.387 -12.481 -5.710 1.00 94.50 84 ARG A C 1
ATOM 687 O O . ARG A 1 84 ? 7.818 -13.246 -6.485 1.00 94.50 84 ARG A O 1
ATOM 694 N N . TRP A 1 85 ? 7.824 -11.361 -5.263 1.00 95.19 85 TRP A N 1
ATOM 695 C CA . TRP A 1 85 ? 6.575 -10.847 -5.813 1.00 95.19 85 TRP A CA 1
ATOM 696 C C . TRP A 1 85 ? 6.758 -10.462 -7.276 1.00 95.19 85 TRP A C 1
ATOM 698 O O . TRP A 1 85 ? 7.826 -9.964 -7.659 1.00 95.19 85 TRP A O 1
ATOM 708 N N . ASP A 1 86 ? 5.720 -10.711 -8.069 1.00 92.50 86 ASP A N 1
ATOM 709 C CA . ASP A 1 86 ? 5.743 -10.437 -9.497 1.00 92.50 86 ASP A CA 1
ATOM 710 C C . ASP A 1 86 ? 5.854 -8.930 -9.747 1.00 92.50 86 ASP A C 1
ATOM 712 O O . ASP A 1 86 ? 5.299 -8.097 -9.022 1.00 92.50 86 ASP A O 1
ATOM 716 N N . LYS A 1 87 ? 6.638 -8.599 -10.765 1.00 89.38 87 LYS A N 1
ATOM 717 C CA . LYS A 1 87 ? 6.881 -7.243 -11.253 1.00 89.38 87 LYS A CA 1
ATOM 718 C C . LYS A 1 87 ? 6.126 -6.973 -12.553 1.00 89.38 87 LYS A C 1
ATOM 720 O O . LYS A 1 87 ? 6.066 -5.819 -12.955 1.00 89.38 87 LYS A O 1
ATOM 725 N N . SER A 1 88 ? 5.629 -8.024 -13.207 1.00 84.25 88 SER A N 1
ATOM 726 C CA . SER A 1 88 ? 4.765 -7.945 -14.375 1.00 84.25 88 SER A CA 1
ATOM 727 C C . SER A 1 88 ? 3.347 -7.667 -13.908 1.00 84.25 88 SER A C 1
ATOM 729 O O . SER A 1 88 ? 2.785 -8.434 -13.125 1.00 84.25 88 SER A O 1
ATOM 731 N N . ILE A 1 89 ? 2.787 -6.555 -14.367 1.00 89.19 89 ILE A N 1
ATOM 732 C CA . ILE A 1 89 ? 1.464 -6.097 -13.971 1.00 89.19 89 ILE A CA 1
ATOM 733 C C . ILE A 1 89 ? 0.645 -5.792 -15.216 1.00 89.19 89 ILE A C 1
ATOM 735 O O . ILE A 1 89 ? 1.130 -5.134 -16.136 1.00 89.19 89 ILE A O 1
ATOM 739 N N . ASP A 1 90 ? -0.609 -6.235 -15.212 1.00 89.44 90 ASP A N 1
ATOM 740 C CA . ASP A 1 90 ? -1.576 -5.821 -16.217 1.00 89.44 90 ASP A CA 1
ATOM 741 C C . ASP A 1 90 ? -2.011 -4.390 -15.882 1.00 89.44 90 ASP A C 1
ATOM 743 O O . ASP A 1 90 ? -2.669 -4.145 -14.864 1.00 89.44 90 ASP A O 1
ATOM 747 N N . ALA A 1 91 ? -1.595 -3.432 -16.713 1.00 88.81 91 ALA A N 1
ATOM 748 C CA . ALA A 1 91 ? -1.914 -2.026 -16.502 1.00 88.81 91 ALA A CA 1
ATOM 749 C C . ALA A 1 91 ? -3.432 -1.805 -16.463 1.00 88.81 91 ALA A C 1
ATOM 751 O O . ALA A 1 91 ? -4.166 -2.353 -17.285 1.00 88.81 91 ALA A O 1
ATOM 752 N N . ASN A 1 92 ? -3.887 -0.978 -15.521 1.00 90.31 92 ASN A N 1
ATOM 753 C CA . ASN A 1 92 ? -5.292 -0.601 -15.333 1.00 90.31 92 ASN A CA 1
ATOM 754 C C . ASN A 1 92 ? -6.249 -1.785 -15.106 1.00 90.31 92 ASN A C 1
ATOM 756 O O . ASN A 1 92 ? -7.439 -1.694 -15.389 1.00 90.31 92 ASN A O 1
ATOM 760 N N . VAL A 1 93 ? -5.754 -2.903 -14.565 1.00 94.94 93 VAL A N 1
ATOM 761 C CA . VAL A 1 93 ? -6.601 -4.036 -14.178 1.00 94.94 93 VAL A CA 1
ATOM 762 C C . VAL A 1 93 ? -6.651 -4.150 -12.653 1.00 94.94 93 VAL A C 1
ATOM 764 O O . VAL A 1 93 ? -5.635 -4.474 -12.033 1.00 94.94 93 VAL A O 1
ATOM 767 N N . PRO A 1 94 ? -7.814 -3.930 -12.011 1.00 96.69 94 PRO A N 1
ATOM 768 C CA . PRO A 1 94 ? -7.934 -4.089 -10.568 1.00 96.69 94 PRO A CA 1
ATOM 769 C C . PRO A 1 94 ? -7.742 -5.548 -10.131 1.00 96.69 94 PRO A C 1
ATOM 771 O O . PRO A 1 94 ? -8.420 -6.459 -10.614 1.00 96.69 94 PRO A O 1
ATOM 774 N N . ARG A 1 95 ? -6.840 -5.785 -9.171 1.00 97.12 95 ARG A N 1
ATOM 775 C CA . ARG A 1 95 ? -6.646 -7.096 -8.528 1.00 97.12 95 ARG A CA 1
ATOM 776 C C . ARG A 1 95 ? -6.446 -6.943 -7.023 1.00 97.12 95 ARG A C 1
ATOM 778 O O . ARG A 1 95 ? -5.739 -6.046 -6.567 1.00 97.12 95 ARG A O 1
ATOM 785 N N . LEU A 1 96 ? -6.976 -7.880 -6.233 1.00 97.69 96 LEU A N 1
ATOM 786 C CA . LEU A 1 96 ? -6.701 -7.934 -4.788 1.00 97.69 96 LEU A CA 1
ATOM 787 C C . LEU A 1 96 ? -5.209 -8.160 -4.507 1.00 97.69 96 LEU A C 1
ATOM 789 O O . LEU A 1 96 ? -4.645 -7.549 -3.603 1.00 97.69 96 LEU A O 1
ATOM 793 N N . ARG A 1 97 ? -4.539 -8.964 -5.338 1.00 96.94 97 ARG A N 1
ATOM 794 C CA . ARG A 1 97 ? -3.108 -9.279 -5.199 1.00 96.94 97 ARG A CA 1
ATOM 795 C C . ARG A 1 97 ? -2.167 -8.146 -5.613 1.00 96.94 97 ARG A C 1
ATOM 797 O O . ARG A 1 97 ? -0.971 -8.271 -5.370 1.00 96.94 97 ARG A O 1
ATOM 804 N N . TYR A 1 98 ? -2.657 -7.078 -6.240 1.00 97.50 98 TYR A N 1
ATOM 805 C CA . TYR A 1 98 ? -1.819 -5.941 -6.622 1.00 97.50 98 TYR A CA 1
ATOM 806 C C . TYR A 1 98 ? -1.579 -5.022 -5.430 1.00 97.50 98 TYR A C 1
ATOM 808 O O . TYR A 1 98 ? -2.492 -4.718 -4.669 1.00 97.50 98 TYR A O 1
ATOM 816 N N . VAL A 1 99 ? -0.333 -4.598 -5.259 1.00 96.88 99 VAL A N 1
ATOM 817 C CA . VAL A 1 99 ? 0.123 -3.752 -4.157 1.00 96.88 99 VAL A CA 1
ATOM 818 C C . VAL A 1 99 ? 0.870 -2.576 -4.754 1.00 96.88 99 VAL A C 1
ATOM 820 O O . VAL A 1 99 ? 1.918 -2.765 -5.375 1.00 96.88 99 VAL A O 1
ATOM 823 N N . GLY A 1 100 ? 0.333 -1.372 -4.566 1.00 94.75 100 GLY A N 1
ATOM 824 C CA . GLY A 1 100 ? 1.043 -0.143 -4.897 1.00 94.75 100 GLY A CA 1
ATOM 825 C C . GLY A 1 100 ? 2.291 0.008 -4.034 1.00 94.75 100 GLY A C 1
ATOM 826 O O . GLY A 1 100 ? 2.270 -0.325 -2.853 1.00 94.75 100 GLY A O 1
ATOM 827 N N . THR A 1 101 ? 3.380 0.495 -4.618 1.00 89.12 101 THR A N 1
ATOM 828 C CA . THR A 1 101 ? 4.580 0.877 -3.860 1.00 89.12 101 THR A CA 1
ATOM 829 C C . THR A 1 101 ? 4.579 2.381 -3.649 1.00 89.12 101 THR A C 1
ATOM 831 O O . THR A 1 101 ? 4.420 3.111 -4.625 1.00 89.12 101 THR A O 1
ATOM 834 N N . GLY A 1 102 ? 4.807 2.847 -2.420 1.00 79.75 102 GLY A N 1
ATOM 835 C CA . GLY A 1 102 ? 4.605 4.255 -2.038 1.00 79.75 102 GLY A CA 1
ATOM 836 C C . GLY A 1 102 ? 5.414 5.326 -2.797 1.00 79.75 102 GLY A C 1
ATOM 837 O O . GLY A 1 102 ? 5.070 6.496 -2.680 1.00 79.75 102 GLY A O 1
ATOM 838 N N . LYS A 1 103 ? 6.434 4.947 -3.587 1.00 81.50 103 LYS A N 1
ATOM 839 C CA . LYS A 1 103 ? 7.392 5.860 -4.250 1.00 81.50 103 LYS A CA 1
ATOM 840 C C . LYS A 1 103 ? 6.770 6.793 -5.302 1.00 81.50 103 LYS A C 1
ATOM 842 O O . LYS A 1 103 ? 7.000 7.997 -5.288 1.00 81.50 103 LYS A O 1
ATOM 847 N N . ASP A 1 104 ? 5.962 6.241 -6.207 1.00 88.62 104 ASP A N 1
ATOM 848 C CA . ASP A 1 104 ? 5.453 6.971 -7.387 1.00 88.62 104 ASP A CA 1
ATOM 849 C C . ASP A 1 104 ? 4.017 7.482 -7.196 1.00 88.62 104 ASP A C 1
ATOM 851 O O . ASP A 1 104 ? 3.364 7.952 -8.128 1.00 88.62 104 ASP A O 1
ATOM 855 N N . GLY A 1 105 ? 3.521 7.384 -5.968 1.00 94.12 105 GLY A N 1
ATOM 856 C CA . GLY A 1 105 ? 2.203 7.831 -5.569 1.00 94.12 105 GLY A CA 1
ATOM 857 C C . GLY A 1 105 ? 1.094 6.793 -5.716 1.00 94.12 105 GLY A C 1
ATOM 858 O O . GLY A 1 105 ? 1.093 5.921 -6.594 1.00 94.12 105 GLY A O 1
ATOM 859 N N . ILE A 1 106 ? 0.145 6.892 -4.785 1.00 97.06 106 ILE A N 1
ATOM 860 C CA . ILE A 1 106 ? -1.012 6.008 -4.662 1.00 97.06 106 ILE A CA 1
ATOM 861 C C . ILE A 1 106 ? -2.219 6.858 -4.267 1.00 97.06 106 ILE A C 1
ATOM 863 O O . ILE A 1 106 ? -2.126 7.671 -3.347 1.00 97.06 106 ILE A O 1
ATOM 867 N N . ALA A 1 107 ? -3.330 6.669 -4.968 1.00 96.88 107 ALA A N 1
ATOM 868 C CA . ALA A 1 107 ? -4.610 7.297 -4.710 1.00 96.88 107 ALA A CA 1
ATOM 869 C C . ALA A 1 107 ? -5.564 6.329 -4.001 1.00 96.88 107 ALA A C 1
ATOM 871 O O . ALA A 1 107 ? -5.715 5.165 -4.387 1.00 96.88 107 ALA A O 1
ATOM 872 N N . TYR A 1 108 ? -6.239 6.849 -2.985 1.00 96.00 108 TYR A N 1
ATOM 873 C CA . TYR A 1 108 ? -7.243 6.167 -2.182 1.00 96.00 108 TYR A CA 1
ATOM 874 C C . TYR A 1 108 ? -8.473 7.062 -2.061 1.00 96.00 108 TYR A C 1
ATOM 876 O O . TYR A 1 108 ? -8.340 8.281 -1.995 1.00 96.00 108 TYR A O 1
ATOM 884 N N . ARG A 1 109 ? -9.660 6.469 -1.926 1.00 94.38 109 ARG A N 1
ATOM 885 C CA . ARG A 1 109 ? -10.788 7.148 -1.276 1.00 94.38 109 ARG A CA 1
ATOM 886 C C . ARG A 1 109 ? -10.818 6.772 0.193 1.00 94.38 109 ARG A C 1
ATOM 888 O O . ARG A 1 109 ? -10.458 5.647 0.549 1.00 94.38 109 ARG A O 1
ATOM 895 N N . ARG A 1 110 ? -11.284 7.674 1.057 1.00 91.38 110 ARG A N 1
ATOM 896 C CA . ARG A 1 110 ? -11.427 7.379 2.491 1.00 91.38 110 ARG A CA 1
ATOM 897 C C . ARG A 1 110 ? -12.339 6.173 2.738 1.00 91.38 110 ARG A C 1
ATOM 899 O O . ARG A 1 110 ? -12.046 5.382 3.637 1.00 91.38 110 ARG A O 1
ATOM 906 N N . SER A 1 111 ? -13.390 6.019 1.933 1.00 93.81 111 SER A N 1
ATOM 907 C CA . SER A 1 111 ? -14.315 4.878 1.943 1.00 93.81 111 SER A CA 1
ATOM 908 C C . SER A 1 111 ? -13.662 3.542 1.567 1.00 93.81 111 SER A C 1
ATOM 910 O O . SER A 1 111 ? -14.175 2.490 1.938 1.00 93.81 111 SER A O 1
ATOM 912 N N . TYR A 1 112 ? -12.505 3.559 0.898 1.00 95.88 112 TYR A N 1
ATOM 913 C CA . TYR A 1 112 ? -11.773 2.344 0.530 1.00 95.88 112 TYR A CA 1
ATOM 914 C C . TYR A 1 112 ? -10.894 1.800 1.651 1.00 95.88 112 TYR A C 1
ATOM 916 O O . TYR A 1 112 ? -10.320 0.728 1.493 1.00 95.88 112 TYR A O 1
ATOM 924 N N . LEU A 1 113 ? -10.757 2.517 2.767 1.00 95.88 113 LEU A N 1
ATOM 925 C CA . LEU A 1 113 ? -9.889 2.129 3.871 1.00 95.88 113 LEU A CA 1
ATOM 926 C C . LEU A 1 113 ? -10.714 1.817 5.117 1.00 95.88 113 LEU A C 1
ATOM 928 O O . LEU A 1 113 ? -11.493 2.646 5.596 1.00 95.88 113 LEU A O 1
ATOM 932 N N . HIS A 1 114 ? -10.484 0.634 5.683 1.00 96.75 114 HIS A N 1
ATOM 933 C CA . HIS A 1 114 ? -11.089 0.238 6.949 1.00 96.75 114 HIS A CA 1
ATOM 934 C C . HIS A 1 114 ? -10.719 1.235 8.063 1.00 96.75 114 HIS A C 1
ATOM 936 O O . HIS A 1 114 ? -9.573 1.670 8.146 1.00 96.75 114 HIS A O 1
ATOM 942 N N . GLU A 1 115 ? -11.654 1.571 8.957 1.00 94.12 115 GLU A N 1
ATOM 943 C CA . GLU A 1 115 ? -11.492 2.626 9.978 1.00 94.12 115 GLU A CA 1
ATOM 944 C C . GLU A 1 115 ? -10.236 2.487 10.857 1.00 94.12 115 GLU A C 1
ATOM 946 O O . GLU A 1 115 ? -9.566 3.478 11.143 1.00 94.12 115 GLU A O 1
ATOM 951 N N . ASN A 1 116 ? -9.852 1.252 11.196 1.00 96.44 116 ASN A N 1
ATOM 952 C CA . ASN A 1 116 ? -8.623 0.951 11.936 1.00 96.44 116 ASN A CA 1
ATOM 953 C C . ASN A 1 116 ? -7.318 1.370 11.237 1.00 96.44 116 ASN A C 1
ATOM 955 O O . ASN A 1 116 ? -6.270 1.317 11.878 1.00 96.44 116 ASN A O 1
ATOM 959 N N . VAL A 1 117 ? -7.349 1.820 9.977 1.00 95.94 117 VAL A N 1
ATOM 960 C CA . VAL A 1 117 ? -6.169 2.370 9.290 1.00 95.94 117 VAL A CA 1
ATOM 961 C C . VAL A 1 117 ? -5.556 3.549 10.059 1.00 95.94 117 VAL A C 1
ATOM 963 O O . VAL A 1 117 ? -4.346 3.775 9.981 1.00 95.94 117 VAL A O 1
ATOM 966 N N . TRP A 1 118 ? -6.377 4.245 10.856 1.00 93.69 118 TRP A N 1
ATOM 967 C CA . TRP A 1 118 ? -6.004 5.377 11.709 1.00 93.69 118 TRP A CA 1
ATOM 968 C C . TRP A 1 118 ? -5.481 4.985 13.088 1.00 93.69 118 TRP A C 1
ATOM 970 O O . TRP A 1 118 ? -5.134 5.857 13.884 1.00 93.69 118 TRP A O 1
ATOM 980 N N . ASN A 1 119 ? -5.373 3.690 13.388 1.00 95.75 119 ASN A N 1
ATOM 981 C CA . ASN A 1 119 ? -4.677 3.227 14.580 1.00 95.75 119 ASN A CA 1
ATOM 982 C C . ASN A 1 119 ? -3.159 3.367 14.374 1.00 95.75 119 ASN A C 1
ATOM 984 O O . ASN A 1 119 ? -2.454 2.402 14.084 1.00 95.75 119 ASN A O 1
ATOM 988 N N . ILE A 1 120 ? -2.661 4.600 14.500 1.00 94.94 120 ILE A N 1
ATOM 989 C CA . ILE A 1 120 ? -1.252 4.946 14.278 1.00 94.94 120 ILE A CA 1
ATOM 990 C C . ILE A 1 120 ? -0.296 4.151 15.177 1.00 94.94 120 ILE A C 1
ATOM 992 O O . ILE A 1 120 ? 0.716 3.681 14.656 1.00 94.94 120 ILE A O 1
ATOM 996 N N . PRO A 1 121 ? -0.585 3.911 16.472 1.00 95.75 121 PRO A N 1
ATOM 997 C CA . PRO A 1 121 ? 0.247 3.025 17.282 1.00 95.75 121 PRO A CA 1
ATOM 998 C C . PRO A 1 121 ? 0.395 1.619 16.681 1.00 95.75 121 PRO A C 1
ATOM 1000 O O . PRO A 1 121 ? 1.513 1.108 16.606 1.00 95.75 121 PRO A O 1
ATOM 1003 N N . ALA A 1 122 ? -0.697 1.016 16.193 1.00 96.94 122 ALA A N 1
ATOM 1004 C CA . ALA A 1 122 ? -0.645 -0.286 15.527 1.00 96.94 122 ALA A CA 1
ATOM 1005 C C . ALA A 1 122 ? 0.110 -0.217 14.191 1.00 96.94 122 ALA A C 1
ATOM 1007 O O . ALA A 1 122 ? 0.930 -1.091 13.912 1.00 96.94 122 ALA A O 1
ATOM 1008 N N . ALA A 1 123 ? -0.103 0.841 13.403 1.00 96.81 123 ALA A N 1
ATOM 1009 C CA . ALA A 1 123 ? 0.581 1.057 12.131 1.00 96.81 123 ALA A CA 1
ATOM 1010 C C . ALA A 1 123 ? 2.105 1.143 12.317 1.00 96.81 123 ALA A C 1
ATOM 1012 O O . ALA A 1 123 ? 2.854 0.401 11.683 1.00 96.81 123 ALA A O 1
ATOM 1013 N N . VAL A 1 124 ? 2.565 1.973 13.259 1.00 95.38 124 VAL A N 1
ATOM 1014 C CA . VAL A 1 124 ? 3.990 2.143 13.583 1.00 95.38 124 VAL A CA 1
ATOM 1015 C C . VAL A 1 124 ? 4.590 0.854 14.151 1.00 95.38 124 VAL A C 1
ATOM 1017 O O . VAL A 1 124 ? 5.746 0.540 13.872 1.00 95.38 124 VAL A O 1
ATOM 1020 N N . GLN A 1 125 ? 3.827 0.077 14.922 1.00 95.25 125 GLN A N 1
ATOM 1021 C CA . GLN A 1 125 ? 4.298 -1.201 15.454 1.00 95.25 125 GLN A CA 1
ATOM 1022 C C . GLN A 1 125 ? 4.427 -2.277 14.364 1.00 95.25 125 GLN A C 1
ATOM 1024 O O . GLN A 1 125 ? 5.435 -2.989 14.311 1.00 95.25 125 GLN A O 1
ATOM 1029 N N . ALA A 1 126 ? 3.411 -2.417 13.513 1.00 96.06 126 ALA A N 1
ATOM 1030 C CA . ALA A 1 126 ? 3.342 -3.474 12.512 1.00 96.06 126 ALA A CA 1
ATOM 1031 C C . ALA A 1 126 ? 4.184 -3.158 11.269 1.00 96.06 126 ALA A C 1
ATOM 1033 O O . ALA A 1 126 ? 4.862 -4.033 10.731 1.00 96.06 126 ALA A O 1
ATOM 1034 N N . ALA A 1 127 ? 4.174 -1.905 10.825 1.00 95.75 127 ALA A N 1
ATOM 1035 C CA . ALA A 1 127 ? 4.701 -1.486 9.535 1.00 95.75 127 ALA A CA 1
ATOM 1036 C C . ALA A 1 127 ? 5.500 -0.167 9.606 1.00 95.75 127 ALA A C 1
ATOM 1038 O O . ALA A 1 127 ? 5.303 0.698 8.759 1.00 95.75 127 ALA A O 1
ATOM 1039 N N . PRO A 1 128 ? 6.491 -0.023 10.513 1.00 92.69 128 PRO A N 1
ATOM 1040 C CA . PRO A 1 128 ? 7.151 1.257 10.840 1.00 92.69 128 PRO A CA 1
ATOM 1041 C C . PRO A 1 128 ? 7.770 2.018 9.656 1.00 92.69 128 PRO A C 1
ATOM 1043 O O . PRO A 1 128 ? 8.117 3.193 9.775 1.00 92.69 128 PRO A O 1
ATOM 1046 N N . ARG A 1 129 ? 8.019 1.324 8.541 1.00 92.06 129 ARG A N 1
ATOM 1047 C CA . ARG A 1 129 ? 8.622 1.858 7.311 1.00 92.06 129 ARG A CA 1
ATOM 1048 C C . ARG A 1 129 ? 7.886 1.405 6.040 1.00 92.06 129 ARG A C 1
ATOM 1050 O O . ARG A 1 129 ? 8.465 1.490 4.964 1.00 92.06 129 ARG A O 1
ATOM 1057 N N . ALA A 1 130 ? 6.679 0.860 6.180 1.00 94.00 130 ALA A N 1
ATOM 1058 C CA . ALA A 1 130 ? 5.912 0.240 5.100 1.00 94.00 130 ALA A CA 1
ATOM 1059 C C . ALA A 1 130 ? 4.436 0.662 5.189 1.00 94.00 130 ALA A C 1
ATOM 1061 O O . ALA A 1 130 ? 3.533 -0.159 5.353 1.00 94.00 130 ALA A O 1
ATOM 1062 N N . ASP A 1 131 ? 4.214 1.973 5.130 1.00 95.38 131 ASP A N 1
ATOM 1063 C CA . ASP A 1 131 ? 2.891 2.598 5.088 1.00 95.38 131 ASP A CA 1
ATOM 1064 C C . ASP A 1 131 ? 2.035 2.057 3.937 1.00 95.38 131 ASP A C 1
ATOM 1066 O O . ASP A 1 131 ? 0.847 1.809 4.126 1.00 95.38 131 ASP A O 1
ATOM 1070 N N . ASP A 1 132 ? 2.642 1.791 2.781 1.00 96.38 132 ASP A N 1
ATOM 1071 C CA . ASP A 1 132 ? 1.977 1.196 1.621 1.00 96.38 132 ASP A CA 1
ATOM 1072 C C . ASP A 1 132 ? 1.394 -0.201 1.909 1.00 96.38 132 ASP A C 1
ATOM 1074 O O . ASP A 1 132 ? 0.255 -0.486 1.536 1.00 96.38 132 ASP A O 1
ATOM 1078 N N . LEU A 1 133 ? 2.116 -1.059 2.637 1.00 97.69 133 LEU A N 1
ATOM 1079 C CA . LEU A 1 133 ? 1.618 -2.372 3.065 1.00 97.69 133 LEU A CA 1
ATOM 1080 C C . LEU A 1 133 ? 0.495 -2.261 4.104 1.00 97.69 133 LEU A C 1
ATOM 1082 O O . LEU A 1 133 ? -0.452 -3.049 4.062 1.00 97.69 133 LEU A O 1
ATOM 1086 N N . TRP A 1 134 ? 0.584 -1.290 5.017 1.00 97.94 134 TRP A N 1
ATOM 1087 C CA . TRP A 1 134 ? -0.475 -1.010 5.991 1.00 97.94 134 TRP A CA 1
ATOM 1088 C C . TRP A 1 134 ? -1.762 -0.558 5.293 1.00 97.94 134 TRP A C 1
ATOM 1090 O O . TRP A 1 134 ? -2.816 -1.171 5.471 1.00 97.94 134 TRP A O 1
ATOM 1100 N N . LEU A 1 135 ? -1.664 0.457 4.430 1.00 97.62 135 LEU A N 1
ATOM 1101 C CA . LEU A 1 135 ? -2.780 0.966 3.632 1.00 97.62 135 LEU A CA 1
ATOM 1102 C C . LEU A 1 135 ? -3.381 -0.132 2.748 1.00 97.62 135 LEU A C 1
ATOM 1104 O O . LEU A 1 135 ? -4.602 -0.280 2.701 1.00 97.62 135 LEU A O 1
ATOM 1108 N N . LYS A 1 136 ? -2.539 -0.961 2.117 1.00 98.25 136 LYS A N 1
ATOM 1109 C CA . LYS A 1 136 ? -2.996 -2.097 1.311 1.00 98.25 136 LYS A CA 1
ATOM 1110 C C . LYS A 1 136 ? -3.847 -3.072 2.116 1.00 98.25 136 LYS A C 1
ATOM 1112 O O . LYS A 1 136 ? -4.897 -3.496 1.645 1.00 98.25 136 LYS A O 1
ATOM 1117 N N . VAL A 1 137 ? -3.414 -3.456 3.314 1.00 98.31 137 VAL A N 1
ATOM 1118 C CA . VAL A 1 137 ? -4.196 -4.388 4.134 1.00 98.31 137 VAL A CA 1
ATOM 1119 C C . VAL A 1 137 ? -5.519 -3.781 4.581 1.00 98.31 137 VAL A C 1
ATOM 1121 O O . VAL A 1 137 ? -6.537 -4.469 4.565 1.00 98.31 137 VAL A O 1
ATOM 1124 N N . HIS A 1 138 ? -5.545 -2.487 4.889 1.00 98.25 138 HIS A N 1
ATOM 1125 C CA . HIS A 1 138 ? -6.796 -1.811 5.214 1.00 98.25 138 HIS A CA 1
ATOM 1126 C C . HIS A 1 138 ? -7.733 -1.626 4.019 1.00 98.25 138 HIS A C 1
ATOM 1128 O O . HIS A 1 138 ? -8.942 -1.577 4.237 1.00 98.25 138 HIS A O 1
ATOM 1134 N N . SER A 1 139 ? -7.224 -1.593 2.782 1.00 98.19 139 SER A N 1
ATOM 1135 C CA . SER A 1 139 ? -8.076 -1.666 1.589 1.00 98.19 139 SER A CA 1
ATOM 1136 C C . SER A 1 139 ? -8.622 -3.073 1.354 1.00 98.19 139 SER A C 1
ATOM 1138 O O . SER A 1 139 ? -9.786 -3.243 1.000 1.00 98.19 139 SER A O 1
ATOM 1140 N N . LEU A 1 140 ? -7.805 -4.097 1.603 1.00 98.56 140 LEU A N 1
ATOM 1141 C CA . LEU A 1 140 ? -8.213 -5.496 1.488 1.00 98.56 140 LEU A CA 1
ATOM 1142 C C . LEU A 1 140 ? -9.295 -5.878 2.502 1.00 98.56 140 LEU A C 1
ATOM 1144 O O . LEU A 1 140 ? -10.205 -6.624 2.158 1.00 98.56 140 LEU A O 1
ATOM 1148 N N .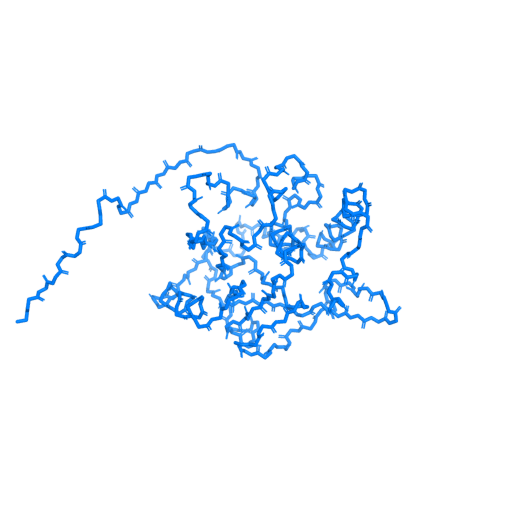 LEU A 1 141 ? -9.235 -5.338 3.722 1.00 98.50 141 LEU A N 1
ATOM 1149 C CA . LEU A 1 141 ? -10.296 -5.493 4.724 1.00 98.50 141 LEU A CA 1
ATOM 1150 C C . LEU A 1 141 ? -11.648 -4.938 4.244 1.00 98.50 141 LEU A C 1
ATOM 1152 O O . LEU A 1 141 ? -12.688 -5.421 4.678 1.00 98.50 141 LEU A O 1
ATOM 1156 N N . MET A 1 142 ? -11.631 -3.964 3.330 1.00 97.75 142 MET A N 1
ATOM 1157 C CA . MET A 1 142 ? -12.826 -3.422 2.674 1.00 97.75 142 MET A CA 1
ATOM 1158 C C . MET A 1 142 ? -13.181 -4.154 1.370 1.00 97.75 142 MET A C 1
ATOM 1160 O O . MET A 1 142 ? -14.111 -3.751 0.678 1.00 97.75 142 MET A O 1
ATOM 1164 N N . GLY A 1 143 ? -12.435 -5.198 0.993 1.00 97.75 143 GLY A N 1
ATOM 1165 C CA . GLY A 1 143 ? -12.597 -5.897 -0.284 1.00 97.75 143 GLY A CA 1
ATOM 1166 C C . GLY A 1 143 ? -12.188 -5.068 -1.506 1.00 97.75 143 GLY A C 1
ATOM 1167 O O . GLY A 1 143 ? -12.535 -5.428 -2.629 1.00 97.75 143 GLY A O 1
ATOM 1168 N N . VAL A 1 144 ? -11.456 -3.963 -1.319 1.00 98.06 144 VAL A N 1
ATOM 1169 C CA . VAL A 1 144 ? -11.122 -3.035 -2.404 1.00 98.06 144 VAL A CA 1
ATOM 1170 C C . VAL A 1 144 ? -9.825 -3.468 -3.107 1.00 98.06 144 VAL A C 1
ATOM 1172 O O . VAL A 1 144 ? -8.763 -3.533 -2.466 1.00 98.06 144 VAL A O 1
ATOM 1175 N N . PRO A 1 145 ? -9.870 -3.757 -4.426 1.00 98.12 145 PRO A N 1
ATOM 1176 C CA . PRO A 1 145 ? -8.693 -4.139 -5.198 1.00 98.12 145 PRO A CA 1
ATOM 1177 C C . PRO A 1 145 ? -7.774 -2.944 -5.478 1.00 98.12 145 PRO A C 1
ATOM 1179 O O . PRO A 1 145 ? -8.053 -1.801 -5.115 1.00 98.12 145 PRO A O 1
ATOM 1182 N N . THR A 1 146 ? -6.647 -3.216 -6.134 1.00 98.25 146 THR A N 1
ATOM 1183 C CA . THR A 1 146 ? -5.718 -2.182 -6.596 1.00 98.25 146 THR A CA 1
ATOM 1184 C C . THR A 1 146 ? -5.522 -2.299 -8.101 1.00 98.25 146 THR A C 1
ATOM 1186 O O . THR A 1 146 ? -5.223 -3.391 -8.585 1.00 98.25 146 THR A O 1
ATOM 1189 N N . ALA A 1 147 ? -5.667 -1.195 -8.828 1.00 97.38 147 ALA A N 1
ATOM 1190 C CA . ALA A 1 147 ? -5.188 -1.040 -10.195 1.00 97.38 147 ALA A CA 1
ATOM 1191 C C . ALA A 1 147 ? -3.810 -0.364 -10.182 1.00 97.38 147 ALA A C 1
ATOM 1193 O O . ALA A 1 147 ? -3.517 0.479 -9.331 1.00 97.38 147 ALA A O 1
ATOM 1194 N N . ILE A 1 148 ? -2.951 -0.747 -11.123 1.00 95.88 148 ILE A N 1
ATOM 1195 C CA . ILE A 1 148 ? -1.616 -0.167 -11.283 1.00 95.88 148 ILE A CA 1
ATOM 1196 C C . ILE A 1 148 ? -1.525 0.431 -12.683 1.00 95.88 148 ILE A C 1
ATOM 1198 O O . ILE A 1 148 ? -1.841 -0.246 -13.658 1.00 95.88 148 ILE A O 1
ATOM 1202 N N . VAL A 1 149 ? -1.099 1.690 -12.774 1.00 93.50 149 VAL A N 1
ATOM 1203 C CA . VAL A 1 149 ? -1.092 2.442 -14.035 1.00 93.50 149 VAL A CA 1
ATOM 1204 C C . VAL A 1 149 ? 0.098 2.062 -14.914 1.00 93.50 149 VAL A C 1
ATOM 1206 O O . VAL A 1 149 ? -0.076 1.794 -16.101 1.00 93.50 149 VAL A O 1
ATOM 1209 N N . ASN A 1 150 ? 1.312 2.035 -14.359 1.00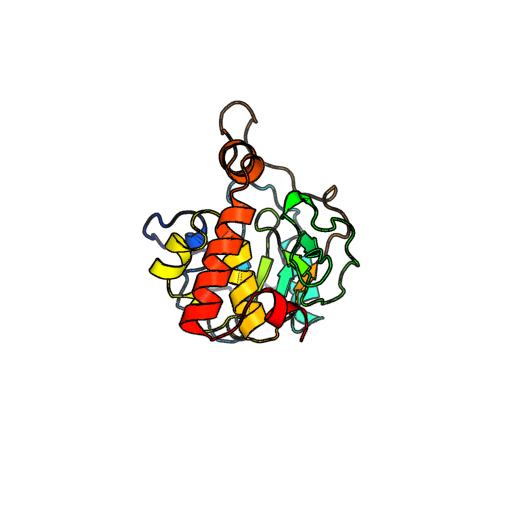 88.62 150 ASN A N 1
ATOM 1210 C CA . ASN A 1 150 ? 2.505 1.678 -15.121 1.00 88.62 150 ASN A CA 1
ATOM 1211 C C . ASN A 1 150 ? 2.741 0.164 -15.043 1.00 88.62 150 ASN A C 1
ATOM 1213 O O . ASN A 1 150 ? 2.919 -0.404 -13.963 1.00 88.62 150 ASN A O 1
ATOM 1217 N N . SER A 1 151 ? 2.776 -0.481 -16.207 1.00 80.25 151 SER A N 1
ATOM 1218 C CA . SER A 1 151 ? 2.934 -1.935 -16.344 1.00 80.25 151 SER A CA 1
ATOM 1219 C C . SER A 1 151 ? 4.298 -2.459 -15.883 1.00 80.25 151 SER A C 1
ATOM 1221 O O . SER A 1 151 ? 4.427 -3.638 -15.548 1.00 80.25 151 SER A O 1
ATOM 1223 N N . SER A 1 152 ? 5.322 -1.595 -15.855 1.00 77.88 152 SER A N 1
ATOM 1224 C CA . SER A 1 152 ? 6.692 -1.966 -15.511 1.00 77.88 152 SER A CA 1
ATOM 1225 C C . SER A 1 152 ? 7.293 -1.092 -14.414 1.00 77.88 152 SER A C 1
ATOM 1227 O O . SER A 1 152 ? 7.172 0.132 -14.401 1.00 77.88 152 SER A O 1
ATOM 1229 N N . LEU A 1 153 ? 8.087 -1.720 -13.537 1.00 76.88 153 LEU A N 1
ATOM 1230 C CA . LEU A 1 153 ? 8.894 -1.003 -12.546 1.00 76.88 153 LEU A CA 1
ATOM 1231 C C . LEU A 1 153 ? 9.962 -0.086 -13.167 1.00 76.88 153 LEU A C 1
ATOM 1233 O O . LEU A 1 153 ? 10.515 0.723 -12.429 1.00 76.88 153 LEU A O 1
ATOM 1237 N N . SER A 1 154 ? 10.294 -0.250 -14.455 1.00 77.62 154 SER A N 1
ATOM 1238 C CA . SER A 1 154 ? 11.239 0.611 -15.185 1.00 77.62 154 SER A CA 1
ATOM 1239 C C . SER A 1 154 ? 10.653 1.972 -15.558 1.00 77.62 154 SER A C 1
ATOM 1241 O O . SER A 1 154 ? 11.389 2.849 -15.990 1.00 77.62 154 SER A O 1
ATOM 1243 N N . GLU A 1 155 ? 9.341 2.139 -15.413 1.00 76.25 155 GLU A N 1
ATOM 1244 C CA . GLU A 1 155 ? 8.630 3.404 -15.611 1.00 76.25 155 GLU A CA 1
ATOM 1245 C C . GLU A 1 155 ? 8.583 4.227 -14.307 1.00 76.25 155 GLU A C 1
ATOM 1247 O O . GLU A 1 155 ? 7.676 5.038 -14.114 1.00 76.25 155 GLU A O 1
ATOM 1252 N N . GLU A 1 156 ? 9.517 3.976 -13.378 1.00 81.75 156 GLU A N 1
ATOM 1253 C CA . GLU A 1 156 ? 9.601 4.707 -12.111 1.00 81.75 156 GLU A CA 1
ATOM 1254 C C . GLU A 1 156 ? 9.966 6.176 -12.332 1.00 81.75 156 GLU A C 1
ATOM 1256 O O . GLU A 1 156 ? 10.665 6.537 -13.286 1.00 81.75 156 GLU A O 1
ATOM 1261 N N . PHE A 1 157 ? 9.489 7.033 -11.434 1.00 86.69 157 PHE A N 1
ATOM 1262 C CA . PHE A 1 157 ? 9.796 8.452 -11.502 1.00 86.69 157 PHE A CA 1
ATOM 1263 C C . PHE A 1 157 ? 11.224 8.732 -11.030 1.00 86.69 157 PHE A C 1
ATOM 1265 O O . PHE A 1 157 ? 11.850 7.950 -10.306 1.00 86.69 157 PHE A O 1
ATOM 1272 N N . VAL A 1 158 ? 11.760 9.867 -11.479 1.00 85.38 158 VAL A N 1
ATOM 1273 C CA . VAL A 1 158 ? 13.141 10.256 -11.184 1.00 85.38 158 VAL A CA 1
ATOM 1274 C C . VAL A 1 158 ? 13.253 10.620 -9.705 1.00 85.38 158 VAL A C 1
ATOM 1276 O O . VAL A 1 158 ? 12.536 11.487 -9.220 1.00 85.38 158 VAL A O 1
ATOM 1279 N N . GLU A 1 159 ? 14.174 9.977 -8.995 1.00 84.38 159 GLU A N 1
ATOM 1280 C CA . GLU A 1 159 ? 14.489 10.301 -7.601 1.00 84.38 159 GLU A CA 1
ATOM 1281 C C . GLU A 1 159 ? 15.362 11.568 -7.541 1.00 84.38 159 GLU A C 1
ATOM 1283 O O . GLU A 1 159 ? 16.324 11.711 -8.299 1.00 84.38 159 GLU A O 1
ATOM 1288 N N . ILE A 1 160 ? 15.015 12.506 -6.659 1.00 81.56 160 ILE A N 1
ATOM 1289 C CA . ILE A 1 160 ? 15.716 13.775 -6.457 1.00 81.56 160 ILE A CA 1
ATOM 1290 C C . ILE A 1 160 ? 16.625 13.658 -5.226 1.00 81.56 160 ILE A C 1
ATOM 1292 O O . ILE A 1 160 ? 16.164 13.530 -4.093 1.00 81.56 160 ILE A O 1
ATOM 1296 N N . GLY A 1 161 ? 17.934 13.789 -5.448 1.00 68.12 161 GLY A N 1
ATOM 1297 C CA . GLY A 1 161 ? 18.966 13.745 -4.407 1.00 68.12 161 GLY A CA 1
ATOM 1298 C C . GLY A 1 161 ? 20.014 12.667 -4.689 1.00 68.12 161 GLY A C 1
ATOM 1299 O O . GLY A 1 161 ? 19.696 11.585 -5.172 1.00 68.12 161 GLY A O 1
ATOM 1300 N N . SER A 1 162 ? 21.291 12.971 -4.441 1.00 49.31 162 SER A N 1
ATOM 1301 C CA . SER A 1 162 ? 22.405 12.079 -4.791 1.00 49.31 162 SER A CA 1
ATOM 1302 C C . SER A 1 162 ? 22.373 10.746 -4.019 1.00 49.31 162 SER A C 1
ATOM 1304 O O . SER A 1 162 ? 22.187 10.757 -2.798 1.00 49.31 162 SER A O 1
ATOM 1306 N N . PRO A 1 163 ? 22.715 9.607 -4.664 1.00 50.84 163 PRO A N 1
ATOM 1307 C CA . PRO A 1 163 ? 22.891 8.309 -3.997 1.00 50.84 163 PRO A CA 1
ATOM 1308 C C . PRO A 1 163 ? 23.945 8.305 -2.875 1.00 50.84 163 PRO A C 1
ATOM 1310 O O . PRO A 1 163 ? 23.989 7.375 -2.072 1.00 50.84 163 PRO A O 1
ATOM 1313 N N . SER A 1 164 ? 24.824 9.312 -2.841 1.00 43.94 164 SER A N 1
ATOM 1314 C CA . SER A 1 164 ? 25.951 9.422 -1.911 1.00 43.94 164 SER A CA 1
ATOM 1315 C C . SER A 1 164 ? 25.633 10.136 -0.593 1.00 43.94 164 SER A C 1
ATOM 1317 O O . SER A 1 164 ? 26.427 10.021 0.334 1.00 43.94 164 SER A O 1
ATOM 1319 N N . GLU A 1 165 ? 24.505 10.847 -0.476 1.00 43.38 165 GLU A N 1
ATOM 1320 C CA . GLU A 1 165 ? 24.191 11.649 0.727 1.00 43.38 165 GLU A CA 1
ATOM 1321 C C . GLU A 1 165 ? 22.951 11.161 1.492 1.00 43.38 165 GLU A C 1
ATOM 1323 O O . GLU A 1 165 ? 22.812 11.434 2.684 1.00 43.38 165 GLU A O 1
ATOM 1328 N N . LYS A 1 166 ? 22.091 10.347 0.866 1.00 46.16 166 LYS A N 1
ATOM 1329 C CA . LYS A 1 166 ? 20.990 9.648 1.540 1.00 46.16 166 LYS A CA 1
ATOM 1330 C C . LYS A 1 166 ? 21.182 8.145 1.401 1.00 46.16 166 LYS A C 1
ATOM 1332 O O . LYS A 1 166 ? 21.002 7.567 0.333 1.00 46.16 166 LYS A O 1
ATOM 1337 N N . VAL A 1 167 ? 21.492 7.471 2.503 1.00 51.72 167 VAL A N 1
ATOM 1338 C CA . VAL A 1 167 ? 21.388 6.012 2.541 1.00 51.72 167 VAL A CA 1
ATOM 1339 C C . VAL A 1 167 ? 19.899 5.651 2.466 1.00 51.72 167 VAL A C 1
ATOM 1341 O O . VAL A 1 167 ? 19.192 5.725 3.471 1.00 51.72 167 VAL A O 1
ATOM 1344 N N . SER A 1 168 ? 19.404 5.335 1.265 1.00 61.59 168 SER A N 1
ATOM 1345 C CA . SER A 1 168 ? 17.967 5.166 1.008 1.00 61.59 168 SER A CA 1
ATOM 1346 C C . SER A 1 168 ? 17.326 4.102 1.912 1.00 61.59 168 SER A C 1
ATOM 1348 O O . SER A 1 168 ? 17.951 3.094 2.270 1.00 61.59 168 SER A O 1
ATOM 1350 N N . LEU A 1 169 ? 16.047 4.303 2.268 1.00 60.53 169 LEU A N 1
ATOM 1351 C CA . LEU A 1 169 ? 15.244 3.339 3.043 1.00 60.53 169 LEU A CA 1
ATOM 1352 C C . LEU A 1 169 ? 15.312 1.933 2.432 1.00 60.53 169 LEU A C 1
ATOM 1354 O O . LEU A 1 169 ? 15.410 0.930 3.147 1.00 60.53 169 LEU A O 1
ATOM 1358 N N . PHE A 1 170 ? 15.346 1.870 1.100 1.00 59.31 170 PHE A N 1
ATOM 1359 C CA . PHE A 1 170 ? 15.522 0.627 0.373 1.00 59.31 170 PHE A CA 1
ATOM 1360 C C . PHE A 1 170 ? 16.841 -0.079 0.727 1.00 59.31 170 PHE A C 1
ATOM 1362 O O . PHE A 1 170 ? 16.827 -1.257 1.089 1.00 59.31 170 PHE A O 1
ATOM 1369 N N . ASN A 1 171 ? 17.971 0.631 0.670 1.00 57.53 171 ASN A N 1
ATOM 1370 C CA . ASN A 1 171 ? 19.301 0.057 0.884 1.00 57.53 171 ASN A CA 1
ATOM 1371 C C . ASN A 1 171 ? 19.552 -0.367 2.339 1.00 57.53 171 ASN A C 1
ATOM 1373 O O . ASN A 1 171 ? 20.175 -1.405 2.574 1.00 57.53 171 ASN A O 1
ATOM 1377 N N . ASN A 1 172 ? 19.042 0.395 3.309 1.00 60.16 172 ASN A N 1
ATOM 1378 C CA . ASN A 1 172 ? 19.241 0.116 4.733 1.00 60.16 172 ASN A CA 1
ATOM 1379 C C . ASN A 1 172 ? 18.285 -0.932 5.304 1.00 60.16 172 ASN A C 1
ATOM 1381 O O . ASN A 1 172 ? 18.677 -1.706 6.179 1.00 60.16 172 ASN A O 1
ATOM 1385 N N . PHE A 1 173 ? 17.033 -0.938 4.844 1.00 62.78 173 PHE A N 1
ATOM 1386 C CA . PHE A 1 173 ? 15.956 -1.666 5.511 1.00 62.78 173 PHE A CA 1
ATOM 1387 C C . PHE A 1 173 ? 15.343 -2.733 4.605 1.00 62.78 173 PHE A C 1
ATOM 1389 O O . PHE A 1 173 ? 15.367 -3.921 4.935 1.00 62.78 173 PHE A O 1
ATOM 1396 N N . ASN A 1 174 ? 14.872 -2.353 3.414 1.00 63.91 174 ASN A N 1
ATOM 1397 C CA . ASN A 1 174 ? 14.149 -3.295 2.551 1.00 63.91 1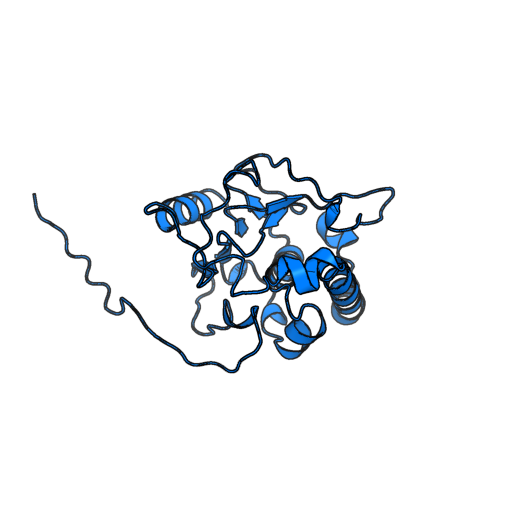74 ASN A CA 1
ATOM 1398 C C . ASN A 1 174 ? 15.070 -4.369 1.968 1.00 63.91 174 ASN A C 1
ATOM 1400 O O . ASN A 1 174 ? 14.693 -5.540 1.938 1.00 63.91 174 ASN A O 1
ATOM 1404 N N . LYS A 1 175 ? 16.317 -4.022 1.620 1.00 63.59 175 LYS A N 1
ATOM 1405 C CA . LYS A 1 175 ? 17.342 -4.990 1.190 1.00 63.59 175 LYS A CA 1
ATOM 1406 C C . LYS A 1 175 ? 17.617 -6.071 2.246 1.00 63.59 175 LYS A C 1
ATOM 1408 O O . LYS A 1 175 ? 18.053 -7.165 1.898 1.00 63.59 175 LYS A O 1
ATOM 1413 N N . ARG A 1 176 ? 17.339 -5.786 3.523 1.00 71.06 176 ARG A N 1
ATOM 1414 C CA . ARG A 1 176 ? 17.515 -6.702 4.661 1.00 71.06 176 ARG A CA 1
ATOM 1415 C C . ARG A 1 176 ? 16.217 -7.408 5.088 1.00 71.06 176 ARG A C 1
ATOM 1417 O O . ARG A 1 176 ? 16.181 -7.995 6.163 1.00 71.06 176 ARG A O 1
ATOM 1424 N N . GLY A 1 177 ? 15.162 -7.373 4.266 1.00 82.69 177 GLY A N 1
ATOM 1425 C CA . GLY A 1 177 ? 13.892 -8.054 4.552 1.00 82.69 177 GLY A CA 1
ATOM 1426 C C . GLY A 1 177 ? 12.916 -7.247 5.413 1.00 82.69 177 GLY A C 1
ATOM 1427 O O . GLY A 1 177 ? 12.056 -7.831 6.070 1.00 82.69 177 GLY A O 1
ATOM 1428 N N . GLY A 1 178 ? 13.033 -5.914 5.421 1.00 88.75 178 GLY A N 1
ATOM 1429 C CA . GLY A 1 178 ? 12.123 -5.021 6.149 1.00 88.75 178 GLY A CA 1
ATOM 1430 C C . GLY A 1 178 ? 10.644 -5.227 5.801 1.00 88.75 178 GLY A C 1
ATOM 1431 O O . GLY A 1 178 ? 9.818 -5.345 6.703 1.00 88.75 178 GLY A O 1
ATOM 1432 N N . ASN A 1 179 ? 10.322 -5.374 4.512 1.00 93.94 179 ASN A N 1
ATOM 1433 C CA . ASN A 1 179 ? 8.949 -5.632 4.064 1.00 93.94 179 ASN A CA 1
ATOM 1434 C C . ASN A 1 179 ? 8.444 -7.007 4.511 1.00 93.94 179 ASN A C 1
ATOM 1436 O O . ASN A 1 179 ? 7.315 -7.121 4.968 1.00 93.94 179 ASN A O 1
ATOM 1440 N N . ASP A 1 180 ? 9.286 -8.042 4.460 1.00 94.88 180 ASP A N 1
ATOM 1441 C CA . ASP A 1 180 ? 8.918 -9.373 4.958 1.00 94.88 180 ASP A CA 1
ATOM 1442 C C . ASP A 1 180 ? 8.658 -9.359 6.472 1.00 94.88 180 ASP A C 1
ATOM 1444 O O . AS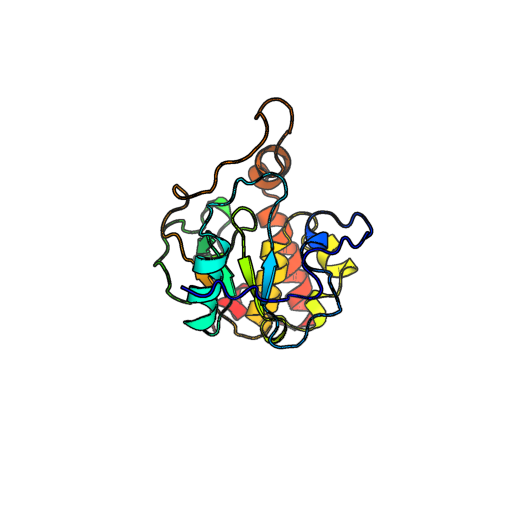P A 1 180 ? 7.781 -10.068 6.963 1.00 94.88 180 ASP A O 1
ATOM 1448 N N . TYR A 1 181 ? 9.415 -8.557 7.230 1.00 94.69 181 TYR A N 1
ATOM 1449 C CA . TYR A 1 181 ? 9.137 -8.328 8.647 1.00 94.69 181 TYR A CA 1
ATOM 1450 C C . TYR A 1 181 ? 7.790 -7.630 8.848 1.00 94.69 181 TYR A C 1
ATOM 1452 O O . TYR A 1 181 ? 6.995 -8.120 9.649 1.00 94.69 181 TYR A O 1
ATOM 1460 N N . ALA A 1 182 ? 7.521 -6.547 8.111 1.00 96.25 182 ALA A N 1
ATOM 1461 C CA . ALA A 1 182 ? 6.257 -5.821 8.198 1.00 96.25 182 ALA A CA 1
ATOM 1462 C C . ALA A 1 182 ? 5.064 -6.736 7.884 1.00 96.25 182 ALA A C 1
ATOM 1464 O O . ALA A 1 182 ? 4.139 -6.821 8.683 1.00 96.25 182 ALA A O 1
ATOM 1465 N N . LEU A 1 183 ? 5.134 -7.519 6.802 1.00 97.06 183 LEU A N 1
ATOM 1466 C CA . LEU A 1 183 ? 4.097 -8.491 6.436 1.00 97.06 183 LEU A CA 1
ATOM 1467 C C . LEU A 1 183 ? 3.806 -9.483 7.566 1.00 97.06 183 LEU A C 1
ATOM 1469 O O . LEU A 1 183 ? 2.644 -9.722 7.873 1.00 97.06 183 LEU A O 1
ATOM 1473 N N . ARG A 1 184 ? 4.836 -10.010 8.246 1.00 97.38 184 ARG A N 1
ATOM 1474 C CA . ARG A 1 184 ? 4.634 -10.911 9.395 1.00 97.38 184 ARG A CA 1
ATOM 1475 C C . ARG A 1 184 ? 3.950 -10.229 10.577 1.00 97.38 184 ARG A C 1
ATOM 1477 O O . ARG A 1 184 ? 3.180 -10.884 11.272 1.00 97.38 184 ARG A O 1
ATOM 1484 N N . GLN A 1 185 ? 4.257 -8.964 10.862 1.00 98.38 185 GLN A N 1
ATOM 1485 C CA . GLN A 1 185 ? 3.588 -8.257 11.959 1.00 98.38 185 GLN A CA 1
ATOM 1486 C C . GLN A 1 185 ? 2.158 -7.870 11.587 1.00 98.38 185 GLN A C 1
ATOM 1488 O O . GLN A 1 185 ? 1.268 -7.987 12.424 1.00 98.38 185 GLN A O 1
ATOM 1493 N N . ILE A 1 186 ? 1.927 -7.479 10.333 1.00 98.31 186 ILE A N 1
ATOM 1494 C CA . ILE A 1 186 ? 0.588 -7.212 9.814 1.00 98.31 186 ILE A CA 1
ATOM 1495 C C . ILE A 1 186 ? -0.269 -8.483 9.876 1.00 98.31 186 ILE A C 1
ATOM 1497 O O . ILE A 1 186 ? -1.394 -8.418 10.354 1.00 98.31 186 ILE A O 1
ATOM 1501 N N . ASP A 1 187 ? 0.260 -9.649 9.499 1.00 97.75 187 ASP A N 1
ATOM 1502 C CA . ASP A 1 187 ? -0.476 -10.918 9.608 1.00 97.75 187 ASP A CA 1
ATOM 1503 C C . ASP A 1 187 ? -0.856 -11.255 11.055 1.00 97.75 187 ASP A C 1
ATOM 1505 O O . ASP A 1 187 ? -1.970 -11.701 11.323 1.00 97.75 187 ASP A O 1
ATOM 1509 N N . LYS A 1 188 ? 0.039 -10.993 12.016 1.00 98.38 188 LYS A N 1
ATOM 1510 C CA . LYS A 1 188 ? -0.284 -11.142 13.444 1.00 98.38 188 LYS A CA 1
ATOM 1511 C C . LYS A 1 188 ? -1.387 -10.181 13.876 1.00 98.38 188 LYS A C 1
ATOM 1513 O O . LYS A 1 188 ? -2.308 -10.601 14.571 1.00 98.38 188 LYS A O 1
ATOM 1518 N N . TYR A 1 189 ? -1.299 -8.920 13.459 1.00 98.50 189 TYR A N 1
ATOM 1519 C CA . TYR A 1 189 ? -2.319 -7.909 13.727 1.00 98.50 189 TYR A CA 1
ATOM 1520 C C . TYR A 1 189 ? -3.683 -8.321 13.154 1.00 98.50 189 TYR A C 1
ATOM 1522 O O . TYR A 1 189 ? -4.688 -8.248 13.863 1.00 98.50 189 TYR A O 1
ATOM 1530 N N . LEU A 1 190 ? -3.710 -8.825 11.917 1.00 98.38 190 LEU A N 1
ATOM 1531 C CA . LEU A 1 190 ? -4.911 -9.339 11.261 1.00 98.38 190 LEU A CA 1
ATOM 1532 C C . LEU A 1 190 ? -5.524 -10.517 12.020 1.00 98.38 190 LEU A C 1
ATOM 1534 O O . LEU A 1 190 ? -6.727 -10.514 12.285 1.00 98.38 190 LEU A O 1
ATOM 1538 N N . ALA A 1 191 ? -4.703 -11.484 12.429 1.00 98.19 191 ALA A N 1
ATOM 1539 C CA . ALA A 1 191 ? -5.169 -12.649 13.170 1.00 98.19 191 ALA A CA 1
ATOM 1540 C C . ALA A 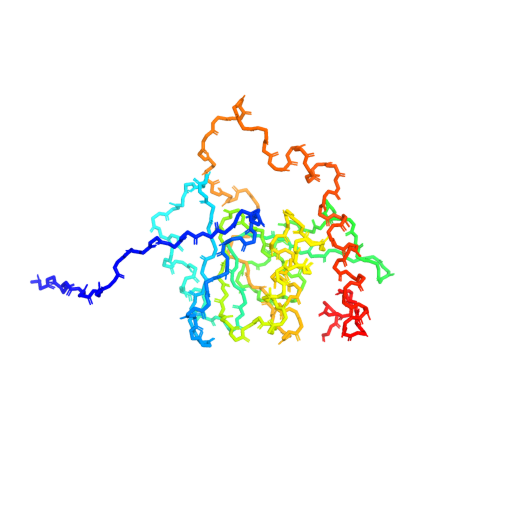1 191 ? -5.755 -12.260 14.538 1.00 98.19 191 ALA A C 1
ATOM 1542 O O . ALA A 1 191 ? -6.801 -12.770 14.931 1.00 98.19 191 ALA A O 1
ATOM 1543 N N . GLN A 1 192 ? -5.104 -11.335 15.248 1.00 98.12 192 GLN A N 1
ATOM 1544 C CA . GLN A 1 192 ? -5.519 -10.899 16.584 1.00 98.12 192 GLN A CA 1
ATOM 1545 C C . GLN A 1 192 ? -6.751 -9.989 16.566 1.00 98.12 192 GLN A C 1
ATOM 1547 O O . GLN A 1 192 ? -7.582 -10.076 17.466 1.00 98.12 192 GLN A O 1
ATOM 1552 N N . THR A 1 193 ? -6.865 -9.119 15.562 1.00 98.31 193 THR A N 1
ATOM 1553 C CA . THR A 1 193 ? -7.894 -8.065 15.528 1.00 98.31 193 THR A CA 1
ATOM 1554 C C . THR A 1 193 ? -9.123 -8.485 14.729 1.00 98.31 193 THR A C 1
ATOM 1556 O O . THR A 1 193 ? -10.241 -8.145 15.102 1.00 98.31 193 THR A O 1
ATOM 1559 N N . PHE A 1 194 ? -8.927 -9.236 13.643 1.00 97.94 194 PHE A N 1
ATOM 1560 C CA . PHE A 1 194 ? -9.972 -9.536 12.659 1.00 97.94 194 PHE A CA 1
ATOM 1561 C C . PHE A 1 194 ? -10.164 -11.033 12.400 1.00 97.94 194 PHE A C 1
ATOM 1563 O O . PHE A 1 194 ? -10.984 -11.395 11.563 1.00 97.94 194 PHE A O 1
ATOM 1570 N N . GLN A 1 195 ? -9.417 -11.908 13.087 1.00 98.00 195 GLN A N 1
ATOM 1571 C CA . GLN A 1 195 ? -9.496 -13.367 12.919 1.00 98.00 195 GLN A CA 1
ATOM 1572 C C . GLN A 1 195 ? -9.289 -13.814 11.456 1.00 98.00 195 GLN A C 1
ATOM 1574 O O . GLN A 1 195 ? -9.861 -14.801 11.001 1.00 98.00 195 GLN A O 1
ATOM 1579 N N . THR A 1 196 ? -8.449 -13.082 10.716 1.00 97.69 196 THR A N 1
ATOM 1580 C CA . THR A 1 196 ? -8.131 -13.326 9.301 1.00 97.69 196 THR A CA 1
ATOM 1581 C C . THR A 1 196 ? -6.620 -13.301 9.063 1.00 97.69 196 THR A C 1
ATOM 1583 O O . THR A 1 196 ? -5.839 -13.015 9.969 1.00 97.69 196 THR A O 1
ATOM 1586 N N . THR A 1 197 ? -6.193 -13.593 7.838 1.00 97.19 197 THR A N 1
ATOM 1587 C CA . THR A 1 197 ? -4.798 -13.478 7.394 1.00 97.19 197 THR A CA 1
ATOM 1588 C C . THR A 1 197 ? -4.729 -12.720 6.077 1.00 97.19 197 THR A C 1
ATOM 1590 O O . THR A 1 197 ? -5.705 -12.669 5.325 1.00 97.19 197 THR A O 1
ATOM 1593 N N . LEU A 1 198 ? -3.559 -12.173 5.748 1.00 96.94 198 LEU A N 1
ATOM 1594 C CA . LEU A 1 198 ? -3.317 -11.561 4.447 1.00 96.94 198 LEU A CA 1
ATOM 1595 C C . LEU A 1 198 ? -3.593 -12.553 3.316 1.00 96.94 198 LEU A C 1
ATOM 1597 O O . LEU A 1 198 ? -4.188 -12.171 2.315 1.00 96.94 198 LEU A O 1
ATOM 1601 N N . TYR A 1 199 ? -3.210 -13.825 3.485 1.00 97.19 199 TYR A N 1
ATOM 1602 C CA . TYR A 1 199 ? -3.510 -14.872 2.508 1.00 97.19 199 TYR A CA 1
ATOM 1603 C C . TYR A 1 199 ? -5.017 -15.002 2.261 1.00 97.19 199 TYR A C 1
ATOM 1605 O O . TYR A 1 199 ? -5.444 -15.021 1.109 1.00 97.19 199 TYR A O 1
ATOM 1613 N N . HIS A 1 200 ? -5.831 -15.042 3.321 1.00 96.88 200 HIS A N 1
ATOM 1614 C CA . HIS A 1 200 ? -7.280 -15.131 3.163 1.00 96.88 200 HIS A CA 1
ATOM 1615 C C . HIS A 1 200 ? -7.822 -13.920 2.398 1.00 96.88 200 HIS A C 1
ATOM 1617 O O . HIS A 1 200 ? -8.486 -14.098 1.383 1.00 96.88 200 HIS A O 1
ATOM 1623 N N . LEU A 1 201 ? -7.434 -12.707 2.803 1.00 97.31 201 LEU A N 1
ATOM 1624 C CA . LEU A 1 201 ? -7.907 -11.462 2.193 1.00 97.31 201 LEU A CA 1
ATOM 1625 C C . LEU A 1 201 ? -7.586 -11.326 0.694 1.00 97.31 201 LEU A C 1
ATOM 1627 O O . LEU A 1 201 ? -8.333 -10.679 -0.032 1.00 97.31 201 LEU A O 1
ATOM 1631 N N . ILE A 1 202 ? -6.487 -11.914 0.212 1.00 95.69 202 ILE A N 1
ATOM 1632 C CA . ILE A 1 202 ? -6.094 -11.844 -1.210 1.00 95.69 202 ILE A CA 1
ATOM 1633 C C . ILE A 1 202 ? -6.611 -13.016 -2.054 1.00 95.69 202 ILE A C 1
ATOM 1635 O O . ILE A 1 202 ? -6.274 -13.099 -3.238 1.00 95.69 202 ILE A O 1
ATOM 1639 N N . THR A 1 203 ? -7.374 -13.929 -1.444 1.00 91.62 203 THR A N 1
ATOM 1640 C CA . THR A 1 203 ? -7.972 -15.112 -2.092 1.00 91.62 203 THR A CA 1
ATOM 1641 C C . THR A 1 203 ? -9.500 -15.150 -2.007 1.00 91.62 203 THR A C 1
ATOM 1643 O O . THR A 1 203 ? -10.091 -16.166 -2.372 1.00 91.62 203 THR A O 1
ATOM 1646 N N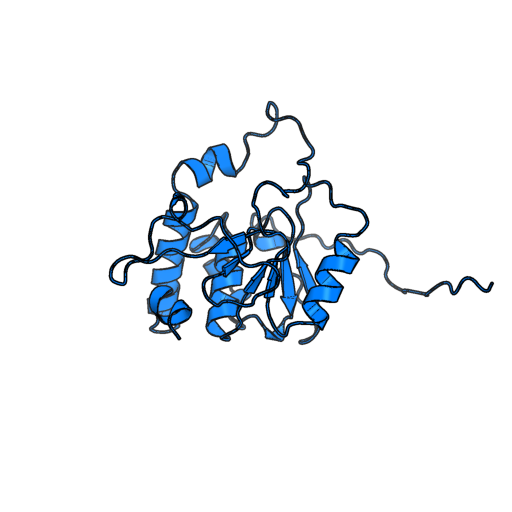 . LEU A 1 204 ? -10.115 -14.059 -1.535 1.00 79.56 204 LEU A N 1
ATOM 1647 C CA . LEU A 1 204 ? -11.552 -13.791 -1.653 1.00 79.56 204 LEU A CA 1
ATOM 1648 C C . LEU A 1 204 ? -11.944 -13.604 -3.124 1.00 79.56 204 LEU A C 1
ATOM 1650 O O . LEU A 1 204 ? -13.032 -14.096 -3.489 1.00 79.56 204 LEU A O 1
#

Sequence (204 aa):
MESSSRDYPFTFQVSYVDNIGPHRKYIYNDLGPDDILITVDDDTLYPRNFISRIIETTLEFDCVVAMRGRAISIDDKMILPYRRWDKSIDANVPRLRYVGTGKDGIAYRRSYLHENVWNIPAAVQAAPRADDLWLKVHSLLMGVPTAIVNSSLSEEFVEIGSPSEKVSLFNNFNKRGGNDYALRQIDKYLAQTFQTTLYHLITL

Secondary structure (DSSP, 8-state):
--------S-S---------GGGGGT------TT-EEEE--TTEE--TTHHHHHHHHHHH-SSEEESSEEEPPEETTEEPPGGGSB----TT--BTTEEE-GGG-EEEEGGGS-GGGG-HHHHHHH-TT-HHHHHHHHHHTTT--EEES-SSGGGPPEEPS-TTT---HHHHTGGGTHHHHHHHHHHHHHHHHHS--HHHHT--